Protein AF-A0A8C0I7I1-F1 (afdb_monomer)

Mean predicted aligned error: 10.31 Å

Secondary structure (DSSP, 8-state):
-EEEEEE--BHHHHHHHHHHHHH-SS-EEEEEE-SSSSSBGGGPEEEETTEEEEEEESS---EEE-HHHHHHTHHHHHHHHHTTS-EE--S--TT--PPTT-EEEE-TT-THHHHHHHHHHHTPPEESS-PPP---SS-----TT-SS--------HHHHHHHHHHHHHHH-TTPPP-

Radius of gyration: 18.43 Å; Cα contacts (8 Å, |Δi|>4): 264; chains: 1; bounding box: 47×34×51 Å

Nearest PDB structures (foldseek):
  3qj4-assembly1_A  TM=9.897E-01  e=4.518E-20  Homo sapiens
  3qj4-assembly2_B  TM=9.969E-01  e=9.504E-20  Homo sapiens
  7c3i-assembly1_B  TM=7.458E-01  e=4.201E-06  Trichoderma viride
  7d4d-assembly1_A-2  TM=7.436E-01  e=4.470E-06  Trichoderma viride
  7c3l-assembly1_B  TM=7.525E-01  e=3.082E-06  Trichoderma viride

Organism: Balaenoptera musculus (NCBI:txid9771)

InterPro domains:
  IPR036188 FAD/NAD(P)-binding domain superfamily [SSF51905] (2-145)
  IPR040174 Renalase [PTHR23357] (1-131)

Structure (mmCIF, N/CA/C/O backbone):
data_AF-A0A8C0I7I1-F1
#
_entry.id   AF-A0A8C0I7I1-F1
#
loop_
_atom_site.group_PDB
_atom_site.id
_atom_site.type_symbol
_atom_site.label_atom_id
_atom_site.label_alt_id
_atom_site.label_comp_id
_atom_site.label_asym_id
_atom_site.label_entity_id
_atom_site.label_seq_id
_atom_site.pdbx_PDB_ins_code
_atom_site.Cartn_x
_atom_site.Cartn_y
_atom_site.Cartn_z
_atom_site.occupancy
_atom_site.B_iso_or_equiv
_atom_site.auth_seq_id
_atom_site.auth_comp_id
_atom_site.auth_asym_id
_atom_site.auth_atom_id
_atom_site.pdbx_PDB_model_num
ATOM 1 N N . MET A 1 1 ? 5.901 -0.351 -28.990 1.00 74.56 1 MET A N 1
ATOM 2 C CA . MET A 1 1 ? 5.691 -0.748 -27.578 1.00 74.56 1 MET A CA 1
ATOM 3 C C . MET A 1 1 ? 5.790 0.504 -26.726 1.00 74.56 1 MET A C 1
ATOM 5 O O . MET A 1 1 ? 6.716 1.274 -26.957 1.00 74.56 1 MET A O 1
ATOM 9 N N . ALA A 1 2 ? 4.858 0.744 -25.803 1.00 85.38 2 ALA A N 1
ATOM 10 C CA . ALA A 1 2 ? 4.975 1.875 -24.878 1.00 85.38 2 ALA A CA 1
ATOM 11 C C . ALA A 1 2 ? 6.010 1.559 -23.785 1.00 85.38 2 ALA A C 1
ATOM 13 O O . ALA A 1 2 ? 6.189 0.393 -23.425 1.00 85.38 2 ALA A O 1
ATOM 14 N N . ARG A 1 3 ? 6.695 2.581 -23.260 1.00 88.88 3 ARG A N 1
ATOM 15 C CA . ARG A 1 3 ? 7.677 2.445 -22.175 1.00 88.88 3 ARG A CA 1
ATOM 16 C C . ARG A 1 3 ? 7.367 3.474 -21.092 1.00 88.88 3 ARG A C 1
ATOM 18 O O . ARG A 1 3 ? 7.337 4.661 -21.395 1.00 88.88 3 ARG A O 1
ATOM 25 N N . VAL A 1 4 ? 7.139 3.023 -19.861 1.00 89.88 4 VAL A N 1
ATOM 26 C CA . VAL A 1 4 ? 6.818 3.879 -18.707 1.00 89.88 4 VAL A CA 1
ATOM 27 C C . VAL A 1 4 ? 7.738 3.527 -17.545 1.00 89.88 4 VAL A C 1
ATOM 29 O O . VAL A 1 4 ? 7.946 2.351 -17.242 1.00 89.88 4 VAL A O 1
ATOM 32 N N . LEU A 1 5 ? 8.272 4.564 -16.902 1.00 93.12 5 LEU A N 1
ATOM 33 C CA . LEU A 1 5 ? 9.014 4.483 -15.651 1.00 93.12 5 LEU A CA 1
ATOM 34 C C . LEU A 1 5 ? 8.215 5.221 -14.574 1.00 93.12 5 LEU A C 1
ATOM 36 O O . LEU A 1 5 ? 7.939 6.409 -14.719 1.00 93.12 5 LEU A O 1
ATOM 40 N N . ILE A 1 6 ? 7.865 4.515 -13.505 1.00 93.94 6 ILE A N 1
ATOM 41 C CA . ILE A 1 6 ? 7.321 5.093 -12.274 1.00 93.94 6 ILE A CA 1
ATOM 42 C C . ILE A 1 6 ? 8.479 5.273 -11.292 1.00 93.94 6 ILE A C 1
ATOM 44 O O . ILE A 1 6 ? 9.361 4.418 -11.210 1.00 93.94 6 ILE A O 1
ATOM 48 N N . VAL A 1 7 ? 8.477 6.371 -10.538 1.00 94.81 7 VAL A N 1
ATOM 49 C CA . VAL A 1 7 ? 9.489 6.647 -9.511 1.00 94.81 7 VAL A CA 1
ATOM 50 C C . VAL A 1 7 ? 8.803 6.860 -8.166 1.00 94.81 7 VAL A C 1
ATOM 52 O O . VAL A 1 7 ? 7.870 7.654 -8.061 1.00 94.81 7 VAL A O 1
ATOM 55 N N . GLY A 1 8 ? 9.270 6.126 -7.157 1.00 94.56 8 GLY A N 1
ATOM 56 C CA . GLY A 1 8 ? 8.634 5.952 -5.857 1.00 94.56 8 GLY A CA 1
ATOM 57 C C . GLY A 1 8 ? 7.807 4.664 -5.805 1.00 94.56 8 GLY A C 1
ATOM 58 O O . GLY A 1 8 ? 6.667 4.631 -6.262 1.00 94.56 8 GLY A O 1
ATOM 59 N N . ALA A 1 9 ? 8.336 3.621 -5.169 1.00 96.62 9 ALA A N 1
ATOM 60 C CA . ALA A 1 9 ? 7.657 2.364 -4.853 1.00 96.62 9 ALA A CA 1
ATOM 61 C C . ALA A 1 9 ? 6.802 2.472 -3.571 1.00 96.62 9 ALA A C 1
ATOM 63 O O . ALA A 1 9 ? 6.728 1.541 -2.773 1.00 96.62 9 ALA A O 1
ATOM 64 N N . GLY A 1 10 ? 6.164 3.625 -3.351 1.00 96.75 10 GLY A N 1
ATOM 65 C CA . GLY A 1 10 ? 5.152 3.822 -2.307 1.00 96.75 10 GLY A CA 1
ATOM 66 C C . GLY A 1 10 ? 3.741 3.477 -2.795 1.00 96.75 10 GLY A C 1
ATOM 67 O O . GLY A 1 10 ? 3.555 3.017 -3.924 1.00 96.75 10 GLY A O 1
ATOM 68 N N . LEU A 1 11 ? 2.722 3.755 -1.972 1.00 97.19 11 LEU A N 1
ATOM 69 C CA . LEU A 1 11 ? 1.313 3.464 -2.291 1.00 97.19 11 LEU A CA 1
ATOM 70 C C . LEU A 1 11 ? 0.873 4.011 -3.658 1.00 97.19 11 LEU A C 1
ATOM 72 O O . LEU A 1 11 ? 0.320 3.271 -4.462 1.00 97.19 11 LEU A O 1
ATOM 76 N N . THR A 1 12 ? 1.157 5.281 -3.959 1.00 96.88 12 THR A N 1
ATOM 77 C CA . THR A 1 12 ? 0.745 5.893 -5.232 1.00 96.88 12 THR A CA 1
ATOM 78 C C . THR A 1 12 ? 1.428 5.238 -6.433 1.00 96.88 12 THR A C 1
ATOM 80 O O . THR A 1 12 ? 0.757 4.899 -7.399 1.00 96.88 12 THR A O 1
ATOM 83 N N . GLY A 1 13 ? 2.746 5.019 -6.384 1.00 96.50 13 GLY A N 1
ATOM 84 C CA . GLY A 1 13 ? 3.483 4.442 -7.512 1.00 96.50 13 GLY A CA 1
ATOM 85 C C . GLY A 1 13 ? 3.166 2.965 -7.747 1.00 96.50 13 GLY A C 1
ATOM 86 O O . GLY A 1 13 ? 3.010 2.551 -8.893 1.00 96.50 13 GLY A O 1
ATOM 87 N N . SER A 1 14 ? 2.995 2.185 -6.677 1.00 97.56 14 SER A N 1
ATOM 88 C CA . SER A 1 14 ? 2.564 0.783 -6.760 1.00 97.56 14 SER A CA 1
ATOM 89 C C . SER A 1 14 ? 1.140 0.645 -7.307 1.00 97.56 14 SER A C 1
ATOM 91 O O . SER A 1 14 ? 0.928 -0.125 -8.244 1.00 97.56 14 SER A O 1
ATOM 93 N N . LEU A 1 15 ? 0.186 1.446 -6.818 1.00 97.62 15 LEU A N 1
ATOM 94 C CA . LEU A 1 15 ? -1.179 1.480 -7.348 1.00 97.62 15 LEU A CA 1
ATOM 95 C C . LEU A 1 15 ? -1.205 1.924 -8.818 1.00 97.62 15 LEU A C 1
ATOM 97 O O . LEU A 1 15 ? -1.816 1.250 -9.644 1.00 97.62 15 LEU A O 1
ATOM 101 N N . CYS A 1 16 ? -0.484 2.991 -9.184 1.00 96.62 16 CYS A N 1
ATOM 102 C CA . CYS A 1 16 ? -0.340 3.399 -10.584 1.00 96.62 16 CYS A CA 1
ATOM 103 C C . CYS A 1 16 ? 0.263 2.285 -11.451 1.00 96.62 16 CYS A C 1
ATOM 105 O O . CYS A 1 16 ? -0.148 2.132 -12.598 1.00 96.62 16 CYS A O 1
ATOM 107 N N . ALA A 1 17 ? 1.197 1.485 -10.925 1.00 95.81 17 ALA A N 1
ATOM 108 C CA . ALA A 1 17 ? 1.775 0.362 -11.655 1.00 95.81 17 ALA A CA 1
ATOM 109 C C . ALA A 1 17 ? 0.738 -0.744 -11.930 1.00 95.81 17 ALA A C 1
ATOM 111 O O . ALA A 1 17 ? 0.650 -1.240 -13.055 1.00 95.81 17 ALA A O 1
ATOM 112 N N . ALA A 1 18 ? -0.072 -1.103 -10.929 1.00 96.06 18 ALA A N 1
ATOM 113 C CA . ALA A 1 18 ? -1.160 -2.071 -11.072 1.00 96.06 18 ALA A CA 1
ATOM 114 C C . ALA A 1 18 ? -2.250 -1.575 -12.038 1.00 96.06 18 ALA A C 1
ATOM 116 O O . ALA A 1 18 ? -2.650 -2.301 -12.949 1.00 96.06 18 ALA A O 1
ATOM 117 N N . LEU A 1 19 ? -2.682 -0.319 -11.899 1.00 95.69 19 LEU A N 1
ATOM 118 C CA . LEU A 1 19 ? -3.707 0.291 -12.750 1.00 95.69 19 LEU A CA 1
ATOM 119 C C . LEU A 1 19 ? -3.243 0.448 -14.205 1.00 95.69 19 LEU A C 1
ATOM 121 O O . LEU A 1 19 ? -3.970 0.061 -15.118 1.00 95.69 19 LEU A O 1
ATOM 125 N N . LEU A 1 20 ? -2.009 0.909 -14.443 1.00 93.50 20 LEU A N 1
ATOM 126 C CA . LEU A 1 20 ? -1.428 0.953 -15.791 1.00 93.50 20 LEU A CA 1
ATOM 127 C C . LEU A 1 20 ? -1.275 -0.442 -16.404 1.00 93.50 20 LEU A C 1
ATOM 129 O O . LEU A 1 20 ? -1.423 -0.581 -17.616 1.00 93.50 20 LEU A O 1
ATOM 133 N N . ARG A 1 21 ? -1.004 -1.483 -15.604 1.00 91.31 21 ARG A N 1
ATOM 134 C CA . ARG A 1 21 ? -0.998 -2.867 -16.098 1.00 91.31 21 ARG A CA 1
ATOM 135 C C . ARG A 1 21 ? -2.406 -3.336 -16.476 1.00 91.31 21 ARG A C 1
ATOM 137 O O . ARG A 1 21 ? -2.555 -3.894 -17.559 1.00 91.31 21 ARG A O 1
ATOM 144 N N . LYS A 1 22 ? -3.408 -3.086 -15.622 1.00 90.81 22 LYS A N 1
ATOM 145 C CA . LYS A 1 22 ? -4.826 -3.432 -15.840 1.00 90.81 22 LYS A CA 1
ATOM 146 C C . LYS A 1 22 ? -5.413 -2.727 -17.079 1.00 90.81 22 LYS A C 1
ATOM 148 O O . LYS A 1 22 ? -6.115 -3.364 -17.855 1.00 90.81 22 LYS A O 1
ATOM 153 N N . ALA A 1 23 ? -5.084 -1.453 -17.310 1.00 90.81 23 ALA A N 1
ATOM 154 C CA . ALA A 1 23 ? -5.636 -0.640 -18.403 1.00 90.81 23 ALA A CA 1
ATOM 155 C C . ALA A 1 23 ? -4.889 -0.744 -19.757 1.00 90.81 23 ALA A C 1
ATOM 157 O O . ALA A 1 23 ? -5.350 -0.204 -20.766 1.00 90.81 23 ALA A O 1
ATOM 158 N N . ALA A 1 24 ? -3.725 -1.401 -19.823 1.00 87.06 24 ALA A N 1
ATOM 159 C CA . ALA A 1 24 ? -2.878 -1.400 -21.021 1.00 87.06 24 ALA A CA 1
ATOM 160 C C . ALA A 1 24 ? -3.383 -2.327 -22.147 1.00 87.06 24 ALA A C 1
ATOM 162 O O . ALA A 1 24 ? -2.861 -3.421 -22.355 1.00 87.06 24 ALA A O 1
ATOM 163 N N . ALA A 1 25 ? -4.300 -1.828 -22.982 1.00 81.62 25 ALA A N 1
ATOM 164 C CA . ALA A 1 25 ? -4.789 -2.502 -24.198 1.00 81.62 25 ALA A CA 1
ATOM 165 C C . ALA A 1 25 ? -3.719 -2.757 -25.296 1.00 81.62 25 ALA A C 1
ATOM 167 O O . ALA A 1 25 ? -4.028 -3.277 -26.369 1.00 81.62 25 ALA A O 1
ATOM 168 N N . ARG A 1 26 ? -2.455 -2.364 -25.076 1.00 83.75 26 ARG A N 1
ATOM 169 C CA . ARG A 1 26 ? -1.310 -2.581 -25.980 1.00 83.75 26 ARG A CA 1
ATOM 170 C C . ARG A 1 26 ? -0.046 -2.903 -25.168 1.00 83.75 26 ARG A C 1
ATOM 172 O O . ARG A 1 26 ? 0.083 -2.400 -24.054 1.00 83.75 26 ARG A O 1
ATOM 179 N N . PRO A 1 27 ? 0.934 -3.649 -25.723 1.00 84.44 27 PRO A N 1
ATOM 180 C CA . PRO A 1 27 ? 2.169 -3.999 -25.019 1.00 84.44 27 PRO A CA 1
ATOM 181 C C . PRO A 1 27 ? 2.903 -2.797 -24.396 1.00 84.44 27 PRO A C 1
ATOM 183 O O . PRO A 1 27 ? 3.408 -1.907 -25.098 1.00 84.44 27 PRO A O 1
ATOM 186 N N . LEU A 1 28 ? 2.976 -2.820 -23.061 1.00 87.75 28 LEU A N 1
ATOM 187 C CA . LEU A 1 28 ? 3.553 -1.795 -22.194 1.00 87.75 28 LEU A CA 1
ATOM 188 C C . LEU A 1 28 ? 4.732 -2.369 -21.393 1.00 87.75 28 LEU A C 1
ATOM 190 O O . LEU A 1 28 ? 4.555 -3.229 -20.523 1.00 87.75 28 LEU A O 1
ATOM 194 N N . HIS A 1 29 ? 5.929 -1.842 -21.651 1.00 89.94 29 HIS A N 1
ATOM 195 C CA . HIS A 1 29 ? 7.101 -2.045 -20.806 1.00 89.94 29 HIS A CA 1
ATOM 196 C C . HIS A 1 29 ? 7.048 -1.051 -19.639 1.00 89.94 29 HIS A C 1
ATOM 198 O O . HIS A 1 29 ? 7.475 0.100 -19.757 1.00 89.94 29 HIS A O 1
ATOM 204 N N . LEU A 1 30 ? 6.537 -1.520 -18.509 1.00 91.50 30 LEU A N 1
ATOM 205 C CA . LEU A 1 30 ? 6.478 -0.793 -17.246 1.00 91.50 30 LEU A CA 1
ATOM 206 C C . LEU A 1 30 ? 7.679 -1.163 -16.362 1.00 91.50 30 LEU A C 1
ATOM 208 O O . LEU A 1 30 ? 8.082 -2.324 -16.361 1.00 91.50 30 LEU A O 1
ATOM 212 N N . ALA A 1 31 ? 8.216 -0.208 -15.605 1.00 93.69 31 ALA A N 1
ATOM 213 C CA . ALA A 1 31 ? 9.175 -0.436 -14.521 1.00 93.69 31 ALA A CA 1
ATOM 214 C C . ALA A 1 31 ? 8.927 0.556 -13.370 1.00 93.69 31 ALA A C 1
ATOM 216 O O . ALA A 1 31 ? 8.443 1.665 -13.614 1.00 93.69 31 ALA A O 1
ATOM 217 N N . VAL A 1 32 ? 9.286 0.175 -12.142 1.00 94.56 32 VAL A N 1
ATOM 218 C CA . VAL A 1 32 ? 9.239 1.039 -10.948 1.00 94.56 32 VAL A CA 1
ATOM 219 C C . VAL A 1 32 ? 10.649 1.179 -10.376 1.00 94.56 32 VAL A C 1
ATOM 221 O O . VAL A 1 32 ? 11.360 0.188 -10.222 1.00 94.56 32 VAL A O 1
ATOM 224 N N . TRP A 1 33 ? 11.060 2.402 -10.051 1.00 94.56 33 TRP A N 1
ATOM 225 C CA . TRP A 1 33 ? 12.314 2.708 -9.354 1.00 94.56 33 TRP A CA 1
ATOM 226 C C . TRP A 1 33 ? 12.033 3.329 -7.984 1.00 94.56 33 TRP A C 1
ATOM 228 O O . TRP A 1 33 ? 11.146 4.172 -7.871 1.00 94.56 33 TRP A O 1
ATOM 238 N N . ASP A 1 34 ? 12.824 2.990 -6.969 1.00 93.50 34 ASP A N 1
ATOM 239 C CA . ASP A 1 34 ? 12.898 3.755 -5.717 1.00 93.50 34 ASP A CA 1
ATOM 240 C C . ASP A 1 34 ? 14.357 4.043 -5.338 1.00 93.50 34 ASP A C 1
ATOM 242 O O . ASP A 1 34 ? 15.270 3.322 -5.734 1.00 93.50 34 ASP A O 1
ATOM 246 N N . LYS A 1 35 ? 14.568 5.108 -4.561 1.00 92.88 35 LYS A N 1
ATOM 247 C CA . LYS A 1 35 ? 15.839 5.452 -3.918 1.00 92.88 35 LYS A CA 1
ATOM 248 C C . LYS A 1 35 ? 16.107 4.561 -2.696 1.00 92.88 35 LYS A C 1
ATOM 250 O O . LYS A 1 35 ? 17.265 4.338 -2.361 1.00 92.88 35 LYS A O 1
ATOM 255 N N . ALA A 1 36 ? 15.064 4.115 -2.000 1.00 91.88 36 ALA A N 1
ATOM 256 C CA . ALA A 1 36 ? 15.184 3.232 -0.846 1.00 91.88 36 ALA A CA 1
ATOM 257 C C . ALA A 1 36 ? 15.644 1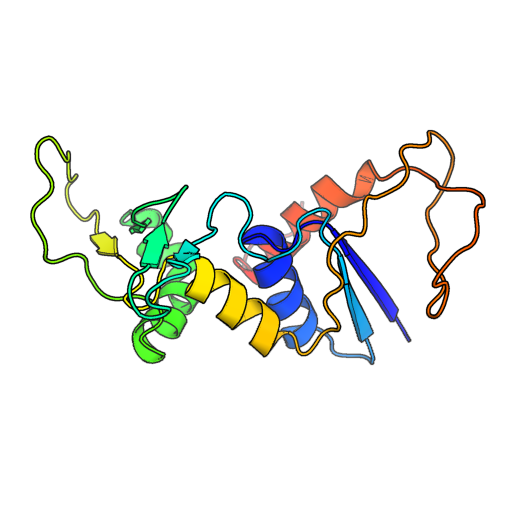.818 -1.250 1.00 91.88 36 ALA A C 1
ATOM 259 O O . ALA A 1 36 ? 15.539 1.431 -2.415 1.00 91.88 36 ALA A O 1
ATOM 260 N N . GLY A 1 37 ? 16.143 1.060 -0.267 1.00 92.00 37 GLY A N 1
ATOM 261 C CA . GLY A 1 37 ? 16.497 -0.360 -0.402 1.00 92.00 37 GLY A CA 1
ATOM 262 C C . GLY A 1 37 ? 15.301 -1.324 -0.324 1.00 92.00 37 GLY A C 1
ATOM 263 O O . GLY A 1 37 ? 15.472 -2.515 -0.556 1.00 92.00 37 GLY A O 1
ATOM 264 N N . ASP A 1 38 ? 14.108 -0.817 0.007 1.00 92.62 38 ASP A N 1
ATOM 265 C CA . ASP A 1 38 ? 12.838 -1.551 0.002 1.00 92.62 38 ASP A CA 1
ATOM 266 C C . ASP A 1 38 ? 11.659 -0.605 -0.329 1.00 92.62 38 ASP A C 1
ATOM 268 O O . ASP A 1 38 ? 11.822 0.616 -0.405 1.00 92.62 38 ASP A O 1
ATOM 272 N N . SER A 1 39 ? 10.472 -1.165 -0.558 1.00 94.25 39 SER A N 1
ATOM 273 C CA . SER A 1 39 ? 9.241 -0.464 -0.931 1.00 94.25 39 SER A CA 1
ATOM 274 C C . SER A 1 39 ? 8.450 0.102 0.267 1.00 94.25 39 SER A C 1
ATOM 276 O O . SER A 1 39 ? 8.837 0.006 1.432 1.00 94.25 39 SER A O 1
ATOM 278 N N . GLY A 1 40 ? 7.317 0.751 -0.023 1.00 94.19 40 GLY A N 1
ATOM 279 C CA . GLY A 1 40 ? 6.374 1.297 0.963 1.00 94.19 40 GLY A CA 1
ATOM 280 C C . GLY A 1 40 ? 6.567 2.791 1.239 1.00 94.19 40 GLY A C 1
ATOM 281 O O . GLY A 1 40 ? 5.593 3.552 1.270 1.00 94.19 40 GLY A O 1
ATOM 282 N N . GLY A 1 41 ? 7.810 3.251 1.385 1.00 94.94 41 GLY A N 1
ATOM 283 C CA . GLY A 1 41 ? 8.155 4.648 1.666 1.00 94.94 41 GLY A CA 1
ATOM 284 C C . GLY A 1 41 ? 7.595 5.132 3.010 1.00 94.94 41 GLY A C 1
ATOM 285 O O . GLY A 1 41 ? 8.093 4.781 4.071 1.00 94.94 41 GLY A O 1
ATOM 286 N N . ARG A 1 42 ? 6.519 5.935 2.988 1.00 95.88 42 ARG A N 1
ATOM 287 C CA . ARG A 1 42 ? 5.790 6.351 4.215 1.00 95.88 42 ARG A CA 1
ATOM 288 C C . ARG A 1 42 ? 4.850 5.265 4.769 1.00 95.88 42 ARG A C 1
ATOM 290 O O . ARG A 1 42 ? 4.118 5.502 5.726 1.00 95.88 42 ARG A O 1
ATOM 297 N N . MET A 1 43 ? 4.854 4.094 4.142 1.00 97.62 43 MET A N 1
ATOM 298 C CA . MET A 1 43 ? 4.096 2.897 4.503 1.00 97.62 43 MET A CA 1
ATOM 299 C C . MET A 1 43 ? 5.033 1.676 4.487 1.00 97.62 43 MET A C 1
ATOM 301 O O . MET A 1 43 ? 4.688 0.621 3.963 1.00 97.62 43 MET A O 1
ATOM 305 N N . THR A 1 44 ? 6.259 1.843 4.991 1.00 96.81 44 THR A N 1
ATOM 306 C CA . THR A 1 44 ? 7.227 0.751 5.163 1.00 96.81 44 THR A CA 1
ATOM 307 C C . THR A 1 44 ? 7.044 0.083 6.525 1.00 96.81 44 THR A C 1
ATOM 309 O O . THR A 1 44 ? 6.937 0.747 7.560 1.00 96.81 44 THR A O 1
ATOM 312 N N . THR A 1 45 ? 7.061 -1.246 6.501 1.00 97.69 45 THR A N 1
ATOM 313 C CA . THR A 1 45 ? 7.076 -2.129 7.668 1.00 97.69 45 THR A CA 1
ATOM 314 C C . THR A 1 45 ? 8.509 -2.607 7.878 1.00 97.69 45 THR A C 1
ATOM 316 O O . THR A 1 45 ? 9.072 -3.248 6.994 1.00 97.69 45 THR A O 1
ATOM 319 N N . ALA A 1 46 ? 9.110 -2.316 9.028 1.00 96.12 46 ALA A N 1
ATOM 320 C CA . ALA A 1 46 ? 10.407 -2.873 9.399 1.00 96.12 46 ALA A CA 1
ATOM 321 C C . ALA A 1 46 ? 10.241 -4.254 10.051 1.00 96.12 46 ALA A C 1
ATOM 323 O O . ALA A 1 46 ? 9.240 -4.520 10.714 1.00 96.12 46 ALA A O 1
ATOM 324 N N . SER A 1 47 ? 11.242 -5.123 9.892 1.00 96.00 47 SER A N 1
ATOM 325 C CA . SER A 1 47 ? 11.309 -6.448 10.528 1.00 96.00 47 SER A CA 1
ATOM 326 C C . SER A 1 47 ? 12.500 -6.520 11.483 1.00 96.00 47 SER A C 1
ATOM 328 O O . SER A 1 47 ? 13.554 -5.952 11.196 1.00 96.00 47 SER A O 1
ATOM 330 N N . SER A 1 48 ? 12.361 -7.227 12.604 1.00 95.81 48 SER A N 1
ATOM 331 C CA . SER A 1 48 ? 13.462 -7.427 13.550 1.00 95.81 48 SER A CA 1
ATOM 332 C C . SER A 1 48 ? 14.552 -8.334 12.958 1.00 95.81 48 SER A C 1
ATOM 334 O O . SER A 1 48 ? 14.227 -9.417 12.460 1.00 95.81 48 SER A O 1
ATOM 336 N N . PRO A 1 49 ? 15.850 -7.985 13.081 1.00 94.75 49 PRO A N 1
ATOM 337 C CA . PRO A 1 49 ? 16.949 -8.844 12.626 1.00 94.75 49 PRO A CA 1
ATOM 338 C C . PRO A 1 49 ? 17.051 -10.160 13.416 1.00 94.75 49 PRO A C 1
ATOM 340 O O . PRO A 1 49 ? 17.721 -11.088 12.974 1.00 94.75 49 PRO A O 1
ATOM 343 N N . HIS A 1 50 ? 16.383 -10.259 14.572 1.00 95.75 50 HIS A N 1
ATOM 344 C CA . HIS A 1 50 ? 16.347 -11.468 15.401 1.00 95.75 50 HIS A CA 1
ATOM 345 C C . HIS A 1 50 ? 15.106 -12.341 15.156 1.00 95.75 50 HIS A C 1
ATOM 347 O O . HIS A 1 50 ? 15.099 -13.506 15.544 1.00 95.75 50 HIS A O 1
ATOM 353 N N . ASN A 1 51 ? 14.051 -11.800 14.535 1.00 94.38 51 ASN A N 1
ATOM 354 C CA . ASN A 1 51 ? 12.837 -12.542 14.195 1.00 94.38 51 ASN A CA 1
ATOM 355 C C . ASN A 1 51 ? 12.058 -11.820 13.084 1.00 94.38 51 ASN A C 1
ATOM 357 O O . ASN A 1 51 ? 11.415 -10.804 13.338 1.00 94.38 51 ASN A O 1
ATOM 361 N N . LEU A 1 52 ? 12.032 -12.396 11.879 1.00 90.94 52 LEU A N 1
ATOM 362 C CA . LEU A 1 52 ? 11.320 -11.830 10.724 1.00 90.94 52 LEU A CA 1
ATOM 363 C C . LEU A 1 52 ? 9.785 -11.818 10.872 1.00 90.94 52 LEU A C 1
ATOM 365 O O . LEU A 1 52 ? 9.115 -11.133 10.111 1.00 90.94 52 LEU A O 1
ATOM 369 N N . GLN A 1 53 ? 9.219 -12.543 11.846 1.00 93.56 53 GLN A N 1
ATOM 370 C CA . GLN A 1 53 ? 7.793 -12.454 12.206 1.00 93.56 53 GLN A CA 1
ATOM 371 C C . GLN A 1 53 ? 7.501 -11.309 13.195 1.00 93.56 53 GLN A C 1
ATOM 373 O O . GLN A 1 53 ? 6.344 -11.040 13.505 1.00 93.56 53 GLN A O 1
ATOM 378 N N . SER A 1 54 ? 8.533 -10.645 13.727 1.00 96.62 54 SER A N 1
ATOM 379 C CA . SER A 1 54 ? 8.397 -9.481 14.603 1.00 96.62 54 SER A CA 1
ATOM 380 C C . SER A 1 54 ? 8.565 -8.213 13.767 1.00 96.62 54 SER A C 1
ATOM 382 O O . SER A 1 54 ? 9.681 -7.796 13.452 1.00 96.62 54 SER A O 1
ATOM 384 N N . THR A 1 55 ? 7.432 -7.639 13.368 1.00 97.44 55 THR A N 1
ATOM 385 C CA . THR A 1 55 ? 7.337 -6.511 12.434 1.00 97.44 55 THR A CA 1
ATOM 386 C C . THR A 1 55 ? 6.749 -5.266 13.091 1.00 97.44 55 THR A C 1
ATOM 388 O O . THR A 1 55 ? 5.888 -5.380 13.963 1.00 97.44 55 THR A O 1
ATOM 391 N N . VAL A 1 56 ? 7.148 -4.079 12.632 1.00 97.62 56 VAL A N 1
ATOM 392 C CA . VAL A 1 56 ? 6.604 -2.788 13.081 1.00 97.62 56 VAL A CA 1
ATOM 393 C C . VAL A 1 56 ? 6.397 -1.839 11.902 1.00 97.62 56 VAL A C 1
ATOM 395 O O . VAL A 1 56 ? 7.284 -1.659 11.068 1.00 97.62 56 VAL A O 1
ATOM 398 N N . ASP A 1 57 ? 5.229 -1.206 11.836 1.00 97.75 57 ASP A N 1
ATOM 399 C CA . ASP A 1 57 ? 4.940 -0.170 10.846 1.00 97.75 57 ASP A CA 1
ATOM 400 C C . ASP A 1 57 ? 5.536 1.164 11.308 1.00 97.75 57 ASP A C 1
ATOM 402 O O . ASP A 1 57 ? 5.170 1.693 12.354 1.00 97.75 57 ASP A O 1
ATOM 406 N N . LEU A 1 58 ? 6.476 1.721 10.536 1.00 95.94 58 LEU A N 1
ATOM 407 C CA . LEU A 1 58 ? 7.214 2.939 10.916 1.00 95.94 58 LEU A CA 1
ATOM 408 C C . LEU A 1 58 ? 6.567 4.240 10.406 1.00 95.94 58 LEU A C 1
ATOM 410 O O . LEU A 1 58 ? 7.118 5.325 10.585 1.00 95.94 58 LEU A O 1
ATOM 414 N N . GLY A 1 59 ? 5.419 4.136 9.734 1.00 96.00 59 GLY A N 1
ATOM 415 C CA . GLY A 1 59 ? 4.721 5.249 9.092 1.00 96.00 59 GLY A CA 1
ATOM 416 C C . GLY A 1 59 ? 3.224 5.226 9.385 1.00 96.00 59 GLY A C 1
ATOM 417 O O . GLY A 1 59 ? 2.815 5.370 10.536 1.00 96.00 59 GLY A O 1
ATOM 418 N N . ALA A 1 60 ? 2.393 5.056 8.354 1.00 95.94 60 ALA A N 1
ATOM 419 C CA . ALA A 1 60 ? 0.951 4.885 8.543 1.00 95.94 60 ALA A CA 1
ATOM 420 C C . ALA A 1 60 ? 0.640 3.635 9.394 1.00 95.94 60 ALA A C 1
ATOM 422 O O . ALA A 1 60 ? 1.095 2.546 9.063 1.00 95.94 60 ALA A O 1
ATOM 423 N N . GLN A 1 61 ? -0.140 3.802 10.466 1.00 96.31 61 GLN A N 1
ATOM 424 C CA . GLN A 1 61 ? -0.463 2.735 11.431 1.00 96.31 61 GLN A CA 1
ATOM 425 C C . GLN A 1 61 ? -1.780 2.006 11.106 1.00 96.31 61 GLN A C 1
ATOM 427 O O . GLN A 1 61 ? -1.938 0.820 11.377 1.00 96.31 61 GLN A O 1
ATOM 432 N N . TYR A 1 62 ? -2.746 2.729 10.538 1.00 96.81 62 TYR A N 1
ATOM 433 C CA . TYR A 1 62 ? -4.060 2.229 10.133 1.00 96.81 62 TYR A CA 1
ATOM 434 C C . TYR A 1 62 ? -4.624 3.106 9.005 1.00 96.81 62 TYR A C 1
ATOM 436 O O . TYR A 1 62 ? -4.088 4.174 8.700 1.00 96.81 62 TYR A O 1
ATOM 444 N N . ILE A 1 63 ? -5.700 2.644 8.368 1.00 96.88 63 ILE A N 1
ATOM 445 C CA . ILE A 1 63 ? -6.400 3.334 7.285 1.00 96.88 63 ILE A CA 1
ATOM 446 C C . ILE A 1 63 ? -7.819 3.649 7.757 1.00 96.88 63 ILE A C 1
ATOM 448 O O . ILE A 1 63 ? -8.624 2.737 7.936 1.00 96.88 63 ILE A O 1
ATOM 452 N N . THR A 1 64 ? -8.148 4.931 7.908 1.00 96.50 64 THR A N 1
ATOM 453 C CA . THR A 1 64 ? -9.536 5.384 8.080 1.00 96.50 64 THR A CA 1
ATOM 454 C C . THR A 1 64 ? -10.201 5.540 6.718 1.00 96.50 64 THR A C 1
ATOM 456 O O . THR A 1 64 ? -9.701 6.251 5.846 1.00 96.50 64 THR A O 1
ATOM 459 N N . CYS A 1 65 ? -11.345 4.892 6.536 1.00 95.25 65 CYS A N 1
ATOM 460 C CA . CYS A 1 65 ? -12.227 5.063 5.394 1.00 95.25 65 CYS A CA 1
ATOM 461 C C . CYS A 1 65 ? -13.465 5.851 5.833 1.00 95.25 65 CYS A C 1
ATOM 463 O O . CYS A 1 65 ? -14.190 5.407 6.721 1.00 95.25 65 CYS A O 1
ATOM 465 N N . THR A 1 66 ? -13.711 7.007 5.217 1.00 94.12 66 THR A N 1
ATOM 466 C CA . THR A 1 66 ? -14.917 7.804 5.489 1.00 94.12 66 THR A CA 1
ATOM 467 C C . THR A 1 66 ? -16.088 7.337 4.615 1.00 94.12 66 THR A C 1
ATOM 469 O O . THR A 1 66 ? -15.844 6.819 3.519 1.00 94.12 66 THR A O 1
ATOM 472 N N . PRO A 1 67 ? -17.359 7.592 4.988 1.00 94.75 67 PRO A N 1
ATOM 473 C CA . PRO A 1 67 ? -18.532 7.215 4.184 1.00 94.75 67 PRO A CA 1
ATOM 474 C C . PRO A 1 67 ? -18.518 7.692 2.721 1.00 94.75 67 PRO A C 1
ATOM 476 O O . PRO A 1 67 ? -19.175 7.097 1.866 1.00 94.75 67 PRO A O 1
ATOM 479 N N . HIS A 1 68 ? -17.774 8.761 2.414 1.00 93.56 68 HIS A N 1
ATOM 480 C CA . HIS A 1 68 ? -17.566 9.240 1.046 1.00 93.56 68 HIS A CA 1
ATOM 481 C C . HIS A 1 68 ? -16.619 8.322 0.257 1.00 93.56 68 HIS A C 1
ATOM 483 O O . HIS A 1 68 ? -16.964 7.857 -0.831 1.00 93.56 68 HIS A O 1
ATOM 489 N N . TYR A 1 69 ? -15.441 8.021 0.812 1.00 91.56 69 TYR A N 1
ATOM 490 C CA . TYR A 1 69 ? -14.446 7.180 0.142 1.00 91.56 69 TYR A CA 1
ATOM 491 C C . TYR A 1 69 ? -14.792 5.689 0.173 1.00 91.56 69 TYR A C 1
ATOM 493 O O . TYR A 1 69 ? -14.405 4.982 -0.753 1.00 91.56 69 TYR A O 1
ATOM 501 N N . ALA A 1 70 ? -15.587 5.233 1.145 1.00 90.62 70 ALA A N 1
ATOM 502 C CA . ALA A 1 70 ? -16.146 3.880 1.169 1.00 90.62 70 ALA A CA 1
ATOM 503 C C . ALA A 1 70 ? -16.976 3.588 -0.090 1.00 90.62 70 ALA A C 1
ATOM 505 O O . ALA A 1 70 ? -16.896 2.496 -0.640 1.00 90.62 70 ALA A O 1
ATOM 506 N N . LYS A 1 71 ? -17.719 4.589 -0.585 1.00 93.31 71 LYS A N 1
ATOM 507 C CA . LYS A 1 71 ? -18.461 4.509 -1.851 1.00 93.31 71 LYS A CA 1
ATOM 508 C C . LYS A 1 71 ? -17.545 4.724 -3.055 1.00 93.31 71 LYS A C 1
ATOM 510 O O . LYS A 1 71 ? -17.529 3.899 -3.960 1.00 93.31 71 LYS A O 1
ATOM 515 N N . LYS A 1 72 ? -16.762 5.812 -3.071 1.00 94.50 72 LYS A N 1
ATOM 516 C CA . LYS A 1 72 ? -15.954 6.187 -4.249 1.00 94.50 72 LYS A CA 1
ATOM 517 C C . LYS A 1 72 ? -14.866 5.162 -4.591 1.00 94.50 72 LYS A C 1
ATOM 519 O O . LYS A 1 72 ? -14.582 4.942 -5.759 1.00 94.50 72 LYS A O 1
ATOM 524 N N . HIS A 1 73 ? -14.240 4.553 -3.587 1.00 94.69 73 HIS A N 1
ATOM 525 C CA . HIS A 1 73 ? -13.112 3.632 -3.760 1.00 94.69 73 HIS A CA 1
ATOM 526 C C . HIS A 1 73 ? -13.474 2.189 -3.371 1.00 94.69 73 HIS A C 1
ATOM 528 O O . HIS A 1 73 ? -12.579 1.413 -3.032 1.00 94.69 73 HIS A O 1
ATOM 534 N N . GLN A 1 74 ? -14.766 1.832 -3.400 1.00 94.31 74 GLN A N 1
ATOM 535 C CA . GLN A 1 74 ? -15.279 0.559 -2.883 1.00 94.31 74 GLN A CA 1
ATOM 536 C C . GLN A 1 74 ? -14.486 -0.653 -3.397 1.00 94.31 74 GLN A C 1
ATOM 538 O O . GLN A 1 74 ? -14.009 -1.456 -2.601 1.00 94.31 74 GLN A O 1
ATOM 543 N N . SER A 1 75 ? -14.266 -0.742 -4.711 1.00 96.00 75 SER A N 1
ATOM 544 C CA . SER A 1 75 ? -13.558 -1.855 -5.359 1.00 96.00 75 SER A CA 1
ATOM 545 C C . SER A 1 75 ? -12.143 -2.097 -4.817 1.00 96.00 75 SER A C 1
ATOM 547 O O . SER A 1 75 ? -11.712 -3.246 -4.741 1.00 96.00 75 SER A O 1
ATOM 549 N N . PHE A 1 76 ? -11.430 -1.049 -4.394 1.00 96.38 76 PHE A N 1
ATOM 550 C CA . PHE A 1 76 ? -10.098 -1.172 -3.796 1.00 96.38 76 PHE A CA 1
ATOM 551 C C . PHE A 1 76 ? -10.154 -1.713 -2.364 1.00 96.38 76 PHE A C 1
ATOM 553 O O . PHE A 1 76 ? -9.301 -2.512 -1.979 1.00 96.38 76 PHE A O 1
ATOM 560 N N . TYR A 1 77 ? -11.153 -1.305 -1.574 1.00 96.50 77 TYR A N 1
ATOM 561 C CA . TYR A 1 77 ? -11.365 -1.863 -0.237 1.00 96.50 77 TYR A CA 1
ATOM 562 C C . TYR A 1 77 ? -11.831 -3.318 -0.321 1.00 96.50 77 TYR A C 1
ATOM 564 O O . TYR A 1 77 ? -11.239 -4.169 0.339 1.00 96.50 77 TYR A O 1
ATOM 572 N N . ASP A 1 78 ? -12.804 -3.617 -1.183 1.00 97.31 78 ASP A N 1
ATOM 573 C CA . ASP A 1 78 ? -13.319 -4.971 -1.402 1.00 97.31 78 ASP A CA 1
ATOM 574 C C . ASP A 1 78 ? -12.206 -5.920 -1.892 1.00 97.31 78 ASP A C 1
ATOM 576 O O . ASP A 1 78 ? -12.076 -7.025 -1.366 1.00 97.31 78 ASP A O 1
ATOM 580 N N . GLU A 1 79 ? -11.333 -5.488 -2.817 1.00 97.12 79 GLU A N 1
ATOM 581 C CA . GLU A 1 79 ? -10.178 -6.288 -3.257 1.00 97.12 79 GLU A CA 1
ATOM 582 C C . GLU A 1 79 ? -9.192 -6.559 -2.101 1.00 97.12 79 GLU A C 1
ATOM 584 O O . GLU A 1 79 ? -8.798 -7.706 -1.871 1.00 97.12 79 GLU A O 1
ATOM 589 N N . LEU A 1 80 ? -8.792 -5.524 -1.353 1.00 98.00 80 LEU A N 1
ATOM 590 C CA . LEU A 1 80 ? -7.815 -5.663 -0.266 1.00 98.00 80 LEU A CA 1
ATOM 591 C C . LEU A 1 80 ? -8.360 -6.479 0.920 1.00 98.00 80 LEU A C 1
ATOM 593 O O . LEU A 1 80 ? -7.594 -7.216 1.547 1.00 98.00 80 LEU A O 1
ATOM 597 N N . LEU A 1 81 ? -9.662 -6.389 1.206 1.00 98.06 81 LEU A N 1
ATOM 598 C CA . LEU A 1 81 ? -10.352 -7.195 2.217 1.00 98.06 81 LEU A CA 1
ATOM 599 C C . LEU A 1 81 ? -10.488 -8.657 1.771 1.00 98.06 81 LEU A C 1
ATOM 601 O O . LEU A 1 81 ? -10.118 -9.558 2.523 1.00 98.06 81 LEU A O 1
ATOM 605 N N . ALA A 1 82 ? -10.940 -8.912 0.537 1.00 98.12 82 ALA A N 1
ATOM 606 C CA . ALA A 1 82 ? -11.102 -10.267 0.004 1.00 98.12 82 ALA A CA 1
ATOM 607 C C . ALA A 1 82 ? -9.768 -11.029 -0.106 1.00 98.12 82 ALA A C 1
ATOM 609 O O . ALA A 1 82 ? -9.728 -12.246 0.070 1.00 98.12 82 ALA A O 1
ATOM 610 N N . ARG A 1 83 ? -8.658 -10.318 -0.350 1.00 97.50 83 ARG A N 1
ATOM 611 C CA . ARG A 1 83 ? -7.297 -10.883 -0.325 1.00 97.50 83 ARG A CA 1
ATOM 612 C C . ARG A 1 83 ? -6.679 -10.963 1.081 1.00 97.50 83 ARG A C 1
ATOM 614 O O . ARG A 1 83 ? -5.567 -11.468 1.212 1.00 97.50 83 ARG A O 1
ATOM 621 N N . GLY A 1 84 ? -7.350 -10.454 2.118 1.00 98.00 84 GLY A N 1
ATOM 622 C CA . GLY A 1 84 ? -6.848 -10.415 3.498 1.00 98.00 84 GLY A CA 1
ATOM 623 C C . GLY A 1 84 ? -5.670 -9.461 3.740 1.00 98.00 84 GLY A C 1
ATOM 624 O O . GLY A 1 84 ? -5.047 -9.531 4.800 1.00 98.00 84 GLY A O 1
ATOM 625 N N . VAL A 1 85 ? -5.366 -8.580 2.779 1.00 98.38 85 VAL A N 1
ATOM 626 C CA . VAL A 1 85 ? -4.315 -7.547 2.862 1.00 98.38 85 VAL A CA 1
ATOM 627 C C . VAL A 1 85 ? -4.736 -6.427 3.819 1.00 98.38 85 VAL A C 1
ATOM 629 O O . VAL A 1 85 ? -3.899 -5.854 4.510 1.00 98.38 85 VAL A O 1
ATOM 632 N N . LEU A 1 86 ? -6.042 -6.163 3.910 1.00 98.31 86 LEU A N 1
ATOM 633 C CA . LEU A 1 86 ? -6.657 -5.380 4.977 1.00 98.31 86 LEU A CA 1
ATOM 634 C C . LEU A 1 86 ? -7.606 -6.245 5.810 1.00 98.31 86 LEU A C 1
ATOM 636 O O . LEU A 1 86 ? -8.187 -7.214 5.322 1.00 98.31 86 LEU A O 1
ATOM 640 N N . LYS A 1 87 ? -7.793 -5.851 7.071 1.00 98.31 87 LYS A N 1
ATOM 641 C CA . LYS A 1 87 ? -8.844 -6.328 7.979 1.00 98.31 87 LYS A CA 1
ATOM 642 C C . LYS A 1 87 ? -9.401 -5.145 8.784 1.00 98.31 87 LYS A C 1
ATOM 644 O O . LYS A 1 87 ? -8.664 -4.179 8.995 1.00 98.31 87 LYS A O 1
ATOM 649 N N . PRO A 1 88 ? -10.664 -5.186 9.246 1.00 97.75 88 PRO A N 1
ATOM 650 C CA . PRO A 1 88 ? -11.186 -4.192 10.184 1.00 97.75 88 PRO A CA 1
ATOM 651 C C . PRO A 1 88 ? -10.309 -4.092 11.439 1.00 97.75 88 PRO A C 1
ATOM 653 O O . PRO A 1 88 ? -9.849 -5.108 11.961 1.00 97.75 88 PRO A O 1
ATOM 656 N N . LEU A 1 89 ? -10.079 -2.874 11.927 1.00 96.31 89 LEU A N 1
ATOM 657 C CA . LEU A 1 89 ? -9.352 -2.630 13.169 1.00 96.31 89 LEU A CA 1
ATOM 658 C C . LEU A 1 89 ? -10.271 -2.920 14.364 1.00 96.31 89 LEU A C 1
ATOM 660 O O . LEU A 1 89 ? -11.181 -2.148 14.653 1.00 96.31 89 LEU A O 1
ATOM 664 N N . THR A 1 90 ? -10.023 -4.028 15.063 1.00 94.00 90 THR A N 1
ATOM 665 C CA . THR A 1 90 ? -10.791 -4.441 16.255 1.00 94.00 90 THR A CA 1
ATOM 666 C C . THR A 1 90 ? -10.132 -4.055 17.580 1.00 94.00 90 THR A C 1
ATOM 668 O O . THR A 1 90 ? -10.770 -4.141 18.625 1.00 94.00 90 THR A O 1
ATOM 671 N N . SER A 1 91 ? -8.854 -3.669 17.562 1.00 93.75 91 SER A N 1
ATOM 672 C CA . SER A 1 91 ? -8.109 -3.280 18.764 1.00 93.75 91 SER A CA 1
ATOM 673 C C . SER A 1 91 ? -8.459 -1.848 19.190 1.00 93.75 91 SER A C 1
ATOM 675 O O . SER A 1 91 ? -8.509 -0.967 18.328 1.00 93.75 91 SER A O 1
ATOM 677 N N . PRO A 1 92 ? -8.659 -1.574 20.493 1.00 94.19 92 PRO A N 1
ATOM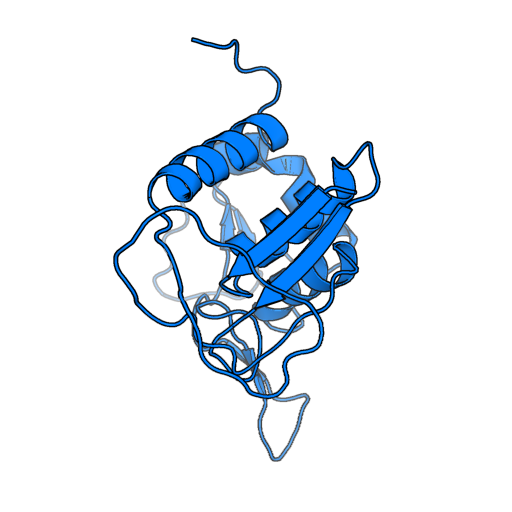 678 C CA . PRO A 1 92 ? -8.873 -0.213 20.972 1.00 94.19 92 PRO A CA 1
ATOM 679 C C . PRO A 1 92 ? -7.605 0.633 20.796 1.00 94.19 92 PRO A C 1
ATOM 681 O O . PRO A 1 92 ? -6.496 0.166 21.053 1.00 94.19 92 PRO A O 1
ATOM 684 N N . ILE A 1 93 ? -7.781 1.895 20.401 1.00 95.81 93 ILE A N 1
ATOM 685 C CA . ILE A 1 93 ? -6.730 2.919 20.402 1.00 95.81 93 ILE A CA 1
ATOM 686 C C . ILE A 1 93 ? -7.223 4.069 21.280 1.00 95.81 93 ILE A C 1
ATOM 688 O O . ILE A 1 93 ? -8.269 4.661 21.009 1.00 95.81 93 ILE A O 1
ATOM 692 N N . GLU A 1 94 ? -6.484 4.371 22.346 1.00 96.38 94 GLU A N 1
ATOM 693 C CA . GLU A 1 94 ? -6.813 5.465 23.260 1.00 96.38 94 GLU A CA 1
ATOM 694 C C . GLU A 1 94 ? -6.746 6.823 22.538 1.00 96.38 94 GLU A C 1
ATOM 696 O O . GLU A 1 94 ? -5.876 7.058 21.699 1.00 96.38 94 GLU A O 1
ATOM 701 N N . GLY A 1 95 ? -7.704 7.711 22.817 1.00 95.44 95 GLY A N 1
ATOM 702 C CA . GLY A 1 95 ? -7.803 9.026 22.170 1.00 95.44 95 GLY A CA 1
ATOM 703 C C . GLY A 1 95 ? -8.238 9.018 20.694 1.00 95.44 95 GLY A C 1
ATOM 704 O O . GLY A 1 95 ? -8.333 10.087 20.092 1.00 95.44 95 GLY A O 1
ATOM 705 N N . MET A 1 96 ? -8.531 7.858 20.091 1.00 94.06 96 MET A N 1
ATOM 706 C CA . MET A 1 96 ? -8.982 7.780 18.697 1.00 94.06 96 MET A CA 1
ATOM 707 C C . MET A 1 96 ? -10.411 8.323 18.527 1.00 94.06 96 MET A C 1
ATOM 709 O O . MET A 1 96 ? -11.383 7.718 18.976 1.00 94.06 96 MET A O 1
ATOM 713 N N . VAL A 1 97 ? -10.545 9.442 17.813 1.00 91.25 97 VAL A N 1
ATOM 714 C CA . VAL A 1 97 ? -11.842 10.039 17.462 1.00 91.25 97 VAL A CA 1
ATOM 715 C C . VAL A 1 97 ? -12.404 9.369 16.205 1.00 91.25 97 VAL A C 1
ATOM 717 O O . VAL A 1 97 ? -11.985 9.678 15.091 1.00 91.25 97 VAL A O 1
ATOM 720 N N . ILE A 1 98 ? -13.372 8.469 16.384 1.00 88.81 98 ILE A N 1
ATOM 721 C CA . ILE A 1 98 ? -14.182 7.896 15.296 1.00 88.81 98 ILE A CA 1
ATOM 722 C C . ILE A 1 98 ? -15.379 8.823 15.034 1.00 88.81 98 ILE A C 1
ATOM 724 O O . ILE A 1 98 ? -16.061 9.222 15.979 1.00 88.81 98 ILE A O 1
ATOM 728 N N . LYS A 1 99 ? -15.657 9.160 13.768 1.00 91.38 99 LYS A N 1
ATOM 729 C CA . LYS A 1 99 ? -16.890 9.865 13.370 1.00 91.38 99 LYS A CA 1
ATOM 730 C C . LYS A 1 99 ? -17.957 8.869 12.925 1.00 91.38 99 LYS A C 1
ATOM 732 O O . LYS A 1 99 ? -17.652 7.732 12.575 1.00 91.38 99 LYS A O 1
ATOM 737 N N . GLU A 1 100 ? -19.212 9.303 12.904 1.00 91.25 100 GLU A N 1
ATOM 738 C CA . GLU A 1 100 ? -20.323 8.461 12.461 1.00 91.25 100 GLU A CA 1
ATOM 739 C C . GLU A 1 100 ? -20.095 7.930 11.032 1.00 91.25 100 GLU A C 1
ATOM 741 O O . GLU A 1 100 ? -19.934 8.692 10.078 1.00 91.25 100 GLU A O 1
ATOM 746 N N . GLY A 1 101 ? -20.048 6.601 10.903 1.00 90.50 101 GLY A N 1
ATOM 747 C CA . GLY A 1 101 ? -19.800 5.899 9.642 1.00 90.50 101 GLY A CA 1
ATOM 748 C C . GLY A 1 101 ? -18.330 5.785 9.205 1.00 90.50 101 GLY A C 1
ATOM 749 O O . GLY A 1 101 ? -18.078 5.125 8.197 1.00 90.50 101 GLY A O 1
ATOM 750 N N . ASP A 1 102 ? -17.360 6.361 9.924 1.00 92.88 102 ASP A N 1
ATOM 751 C CA . ASP A 1 102 ? -15.938 6.111 9.645 1.00 92.88 102 ASP A CA 1
ATOM 752 C C . ASP A 1 102 ? -15.574 4.658 10.015 1.00 92.88 102 ASP A C 1
ATOM 754 O O . ASP A 1 102 ? -15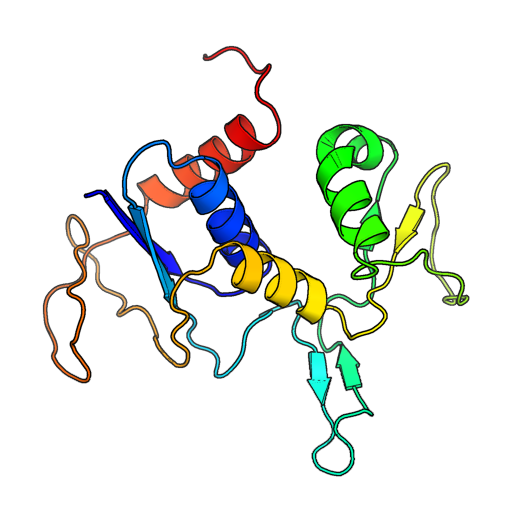.882 4.174 11.105 1.00 92.88 102 ASP A O 1
ATOM 758 N N . CYS A 1 103 ? -14.887 3.954 9.114 1.00 94.06 103 CYS A N 1
ATOM 759 C CA . CYS A 1 103 ? -14.419 2.580 9.313 1.00 94.06 103 CYS A CA 1
ATOM 760 C C . CYS A 1 103 ? -12.889 2.527 9.302 1.00 94.06 103 CYS A C 1
ATOM 762 O O . CYS A 1 103 ? -12.257 2.962 8.340 1.00 94.06 103 CYS A O 1
ATOM 764 N N . ASN A 1 104 ? -12.286 1.970 10.353 1.00 97.00 104 ASN A N 1
ATOM 765 C CA . ASN A 1 104 ? -10.833 1.833 10.466 1.00 97.00 104 ASN A CA 1
ATOM 766 C C . ASN A 1 104 ? -10.372 0.421 10.083 1.00 97.00 104 ASN A C 1
ATOM 768 O O . ASN A 1 104 ? -10.976 -0.574 10.483 1.00 97.00 104 ASN A O 1
ATOM 772 N N . PHE A 1 105 ? -9.267 0.341 9.345 1.00 97.75 105 PHE A N 1
ATOM 773 C CA . PHE A 1 105 ? -8.666 -0.900 8.858 1.00 97.75 105 PHE A CA 1
ATOM 774 C C . PHE A 1 105 ? -7.174 -0.961 9.184 1.00 97.75 105 PHE A C 1
ATOM 776 O O . PHE A 1 105 ? -6.489 0.060 9.194 1.00 97.75 105 PHE A O 1
ATOM 783 N N . MET A 1 106 ? -6.655 -2.168 9.383 1.00 97.56 106 MET A N 1
ATOM 784 C CA . MET A 1 106 ? -5.228 -2.447 9.553 1.00 97.56 106 MET A CA 1
ATOM 785 C C . MET A 1 106 ? -4.767 -3.544 8.587 1.00 97.56 106 MET A C 1
ATOM 787 O O . MET A 1 106 ? -5.582 -4.318 8.079 1.00 97.56 106 MET A O 1
ATOM 791 N N . ALA A 1 107 ? -3.459 -3.640 8.355 1.00 98.00 107 ALA A N 1
ATOM 792 C CA . ALA A 1 107 ? -2.865 -4.682 7.526 1.00 98.00 107 ALA A CA 1
ATOM 793 C C . ALA A 1 107 ? -2.237 -5.778 8.416 1.00 98.00 107 ALA A C 1
ATOM 795 O O . ALA A 1 107 ? -1.279 -5.496 9.135 1.00 98.00 107 ALA A O 1
ATOM 796 N N . PRO A 1 108 ? -2.732 -7.034 8.406 1.00 97.06 108 PRO A N 1
ATOM 797 C CA . PRO A 1 108 ? -2.284 -8.086 9.332 1.00 97.06 108 PRO A CA 1
ATOM 798 C C . PRO A 1 108 ? -0.863 -8.608 9.065 1.00 97.06 108 PRO A C 1
ATOM 800 O O . PRO A 1 108 ? -0.358 -9.418 9.838 1.00 97.06 108 PRO A O 1
ATOM 803 N N . HIS A 1 109 ? -0.229 -8.157 7.982 1.00 96.69 109 HIS A N 1
ATOM 804 C CA . HIS A 1 109 ? 1.138 -8.502 7.586 1.00 96.69 109 HIS A CA 1
ATOM 805 C C . HIS A 1 109 ? 1.990 -7.236 7.372 1.00 96.69 109 HIS A C 1
ATOM 807 O O . HIS A 1 109 ? 2.846 -7.199 6.491 1.00 96.69 109 HIS A O 1
ATOM 813 N N . GLY A 1 110 ? 1.705 -6.186 8.155 1.00 97.25 110 GLY A N 1
ATOM 814 C CA . GLY A 1 110 ? 2.324 -4.865 8.047 1.00 97.25 110 GLY A CA 1
ATOM 815 C C . GLY A 1 110 ? 1.732 -4.012 6.925 1.00 97.25 110 GLY A C 1
ATOM 816 O O . GLY A 1 110 ? 1.284 -4.522 5.893 1.00 97.25 110 GLY A O 1
ATOM 817 N N . VAL A 1 111 ? 1.724 -2.693 7.107 1.00 97.62 111 VAL A N 1
ATOM 818 C CA . VAL A 1 111 ? 1.147 -1.726 6.161 1.00 97.62 111 VAL A CA 1
ATOM 819 C C . VAL A 1 111 ? 1.817 -1.752 4.775 1.00 97.62 111 VAL A C 1
ATOM 821 O O . VAL A 1 111 ? 1.169 -1.431 3.774 1.00 97.62 111 VAL A O 1
ATOM 824 N N . SER A 1 112 ? 3.072 -2.213 4.671 1.00 97.44 112 SER A N 1
ATOM 825 C CA . SER A 1 112 ? 3.760 -2.387 3.382 1.00 97.44 112 SER A CA 1
ATOM 826 C C . SER A 1 112 ? 3.139 -3.481 2.508 1.00 97.44 112 SER A C 1
ATOM 828 O O . SER A 1 112 ? 3.300 -3.454 1.286 1.00 97.44 112 SER A O 1
ATOM 830 N N . SER A 1 113 ? 2.376 -4.417 3.085 1.00 98.19 113 SER A N 1
ATOM 831 C CA . SER A 1 113 ? 1.699 -5.486 2.335 1.00 98.19 113 SER A CA 1
ATOM 832 C C . SER A 1 113 ? 0.727 -4.956 1.268 1.00 98.19 113 SER A C 1
ATOM 834 O O . SER A 1 113 ? 0.586 -5.576 0.215 1.00 98.19 113 SER A O 1
ATOM 836 N N . ILE A 1 114 ? 0.144 -3.767 1.472 1.00 98.25 114 ILE A N 1
ATOM 837 C CA . ILE A 1 114 ? -0.713 -3.069 0.496 1.00 98.25 114 I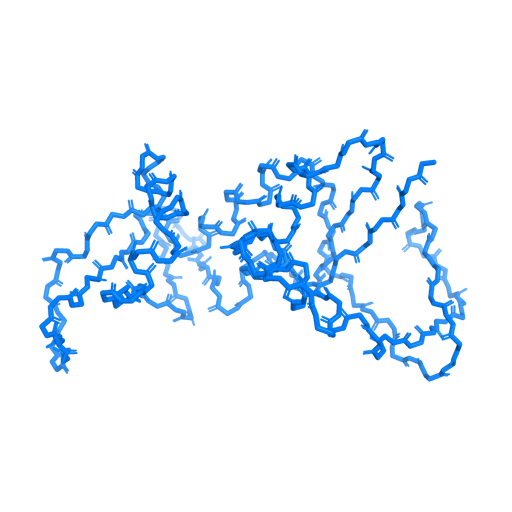LE A CA 1
ATOM 838 C C . ILE A 1 114 ? 0.091 -2.674 -0.754 1.00 98.25 114 ILE A C 1
ATOM 840 O O . ILE A 1 114 ? -0.359 -2.848 -1.885 1.00 98.25 114 ILE A O 1
ATOM 844 N N . ILE A 1 115 ? 1.309 -2.172 -0.549 1.00 98.25 115 ILE A N 1
ATOM 845 C CA . ILE A 1 115 ? 2.227 -1.756 -1.611 1.00 98.25 115 ILE A CA 1
ATOM 846 C C . ILE A 1 115 ? 2.778 -2.987 -2.336 1.00 98.25 115 ILE A C 1
ATOM 848 O O . ILE A 1 115 ? 2.762 -3.043 -3.565 1.00 98.25 115 ILE A O 1
ATOM 852 N N . ASN A 1 116 ? 3.180 -4.009 -1.578 1.00 97.44 116 ASN A N 1
ATOM 853 C CA . ASN A 1 116 ? 3.640 -5.288 -2.112 1.00 97.44 116 ASN A CA 1
ATOM 854 C C . ASN A 1 116 ? 2.558 -6.006 -2.940 1.00 97.44 116 ASN A C 1
ATOM 856 O O . ASN A 1 116 ? 2.885 -6.610 -3.962 1.00 97.44 116 ASN A O 1
ATOM 860 N N . HIS A 1 117 ? 1.276 -5.899 -2.562 1.00 97.94 117 HIS A N 1
ATOM 861 C CA . HIS A 1 117 ? 0.152 -6.402 -3.361 1.00 97.94 117 HIS A CA 1
ATOM 862 C C . HIS A 1 117 ? 0.103 -5.748 -4.749 1.00 97.94 117 HIS A C 1
ATOM 864 O O . HIS A 1 117 ? 0.208 -6.447 -5.758 1.00 97.94 117 HIS A O 1
ATOM 870 N N . TYR A 1 118 ? 0.028 -4.415 -4.823 1.00 98.25 118 TYR A N 1
ATOM 871 C CA . TYR A 1 118 ? -0.069 -3.719 -6.111 1.00 98.25 118 TYR A CA 1
ATOM 872 C C . TYR A 1 118 ? 1.216 -3.826 -6.955 1.00 98.25 118 TYR A C 1
ATOM 874 O O . TYR A 1 118 ? 1.140 -3.965 -8.177 1.00 98.25 118 TYR A O 1
ATOM 882 N N . LEU A 1 119 ? 2.403 -3.856 -6.335 1.00 97.31 119 LEU A N 1
ATOM 883 C CA . LEU A 1 119 ? 3.659 -4.144 -7.044 1.00 97.31 119 LEU A CA 1
ATOM 884 C C . LEU A 1 119 ? 3.632 -5.540 -7.680 1.00 97.31 119 LEU A C 1
ATOM 886 O O . LEU A 1 119 ? 3.925 -5.670 -8.871 1.00 97.31 119 LEU A O 1
ATOM 890 N N . LYS A 1 120 ? 3.215 -6.566 -6.929 1.00 96.75 120 LYS A N 1
ATOM 891 C CA . LYS A 1 120 ? 3.064 -7.939 -7.432 1.00 96.75 120 LYS A CA 1
ATOM 892 C C . LYS A 1 120 ? 2.036 -8.019 -8.562 1.00 96.75 120 LYS A C 1
ATOM 894 O O . LYS A 1 120 ? 2.304 -8.660 -9.575 1.00 96.75 120 LYS A O 1
ATOM 899 N N . GLU A 1 121 ? 0.898 -7.343 -8.422 1.00 95.12 121 GLU A N 1
ATOM 900 C CA . GLU A 1 121 ? -0.156 -7.307 -9.441 1.00 95.12 121 GLU A CA 1
ATOM 901 C C . GLU A 1 121 ? 0.287 -6.597 -10.734 1.00 95.12 121 GLU A C 1
ATOM 903 O O . GLU A 1 121 ? -0.057 -7.030 -11.834 1.00 95.12 121 GLU A O 1
ATOM 908 N N . SER A 1 122 ? 1.118 -5.554 -10.633 1.00 94.19 122 SER A N 1
ATOM 909 C CA . SER A 1 122 ? 1.680 -4.861 -11.802 1.00 94.19 122 SER A CA 1
ATOM 910 C C . SER A 1 122 ? 2.591 -5.741 -12.672 1.00 94.19 122 SER A C 1
ATOM 912 O O . SER A 1 122 ? 2.821 -5.427 -13.847 1.00 94.19 122 SER A O 1
ATOM 914 N N . GLY A 1 123 ? 3.164 -6.809 -12.099 1.00 93.06 123 GLY A N 1
ATOM 915 C CA . GLY A 1 123 ? 4.144 -7.682 -12.752 1.00 93.06 123 GLY A CA 1
ATOM 916 C C . GLY A 1 123 ? 5.333 -6.934 -13.373 1.00 93.06 123 GLY A C 1
ATOM 917 O O . GLY A 1 123 ? 5.859 -7.371 -14.396 1.00 93.06 123 GLY A O 1
ATOM 918 N N . CYS A 1 124 ? 5.697 -5.756 -12.854 1.00 89.31 124 CYS A N 1
ATOM 919 C CA . CYS A 1 124 ? 6.755 -4.921 -13.421 1.00 89.31 124 CYS A CA 1
ATOM 920 C C . CYS A 1 124 ? 8.095 -5.101 -12.677 1.00 89.31 124 CYS A C 1
ATOM 922 O O . CYS A 1 124 ? 8.092 -5.356 -11.472 1.00 89.31 124 CYS A O 1
ATOM 924 N N . PRO A 1 125 ? 9.252 -4.957 -13.353 1.00 91.69 125 PRO A N 1
ATOM 925 C CA . PRO A 1 125 ? 10.539 -4.922 -12.673 1.00 91.69 125 PRO A CA 1
ATOM 926 C C . PRO A 1 125 ? 10.641 -3.715 -11.735 1.00 91.69 125 PRO A C 1
ATOM 928 O O . PRO A 1 125 ? 10.530 -2.563 -12.169 1.00 91.69 125 PRO A O 1
ATOM 931 N N . LEU A 1 126 ? 10.903 -4.005 -10.463 1.00 92.94 126 LEU A N 1
ATOM 932 C CA . LEU A 1 126 ? 11.236 -3.042 -9.422 1.00 92.94 126 LEU A CA 1
ATOM 933 C C . LEU A 1 126 ? 12.762 -2.941 -9.285 1.00 92.94 126 LEU A C 1
ATOM 935 O O . LEU A 1 126 ? 13.456 -3.957 -9.336 1.00 92.94 126 LEU A O 1
ATOM 939 N N . GLN A 1 127 ? 13.293 -1.727 -9.137 1.00 92.25 127 GLN A N 1
ATOM 940 C CA . GLN A 1 127 ? 14.718 -1.489 -8.888 1.00 92.25 127 GLN A CA 1
ATOM 941 C C . GLN A 1 127 ? 14.895 -0.513 -7.722 1.00 92.25 127 GLN A C 1
ATOM 943 O O . GLN A 1 127 ? 14.473 0.642 -7.797 1.00 92.25 127 GLN A O 1
ATOM 948 N N . TYR A 1 128 ? 15.528 -1.004 -6.662 1.00 91.50 128 TYR A N 1
ATOM 949 C CA . TYR A 1 128 ? 15.893 -0.248 -5.468 1.00 91.50 128 TYR A CA 1
ATOM 950 C C . TYR A 1 128 ? 17.216 0.507 -5.649 1.00 91.50 128 TYR A C 1
ATOM 952 O O . TYR A 1 128 ? 17.964 0.246 -6.593 1.00 91.50 128 TYR A O 1
ATOM 960 N N . GLU A 1 129 ? 17.485 1.460 -4.755 1.00 88.69 129 GLU A N 1
ATOM 961 C CA . GLU A 1 129 ? 18.694 2.306 -4.746 1.00 88.69 129 GLU A CA 1
ATOM 962 C C . GLU A 1 129 ? 18.891 3.170 -6.020 1.00 88.69 129 GLU A C 1
ATOM 964 O O . GLU A 1 129 ? 19.957 3.738 -6.268 1.00 88.69 129 GLU A O 1
ATOM 969 N N . ARG A 1 130 ? 17.836 3.348 -6.829 1.00 82.38 130 ARG A N 1
ATOM 970 C CA . ARG A 1 130 ? 17.818 4.147 -8.067 1.00 82.38 130 ARG A CA 1
ATOM 971 C C . ARG A 1 130 ? 17.320 5.572 -7.805 1.00 82.38 130 ARG A C 1
ATOM 973 O O . ARG A 1 130 ? 16.163 5.912 -8.058 1.00 82.38 130 ARG A O 1
ATOM 980 N N . LEU A 1 131 ? 18.213 6.447 -7.344 1.00 73.56 131 LEU A N 1
ATOM 981 C CA . LEU A 1 131 ? 17.946 7.890 -7.308 1.00 73.56 131 LEU A CA 1
ATOM 982 C C . LEU A 1 131 ? 17.808 8.459 -8.736 1.00 73.56 131 LEU A C 1
ATOM 984 O O . LEU A 1 131 ? 18.689 8.255 -9.569 1.00 73.56 131 LEU A O 1
ATOM 988 N N . LEU A 1 132 ? 16.749 9.234 -9.011 1.00 69.31 132 LEU A N 1
ATOM 989 C CA . LEU A 1 132 ? 16.690 10.061 -10.223 1.00 69.31 132 LEU A CA 1
ATOM 990 C C . LEU A 1 132 ? 17.762 11.167 -10.174 1.00 69.31 132 LEU A C 1
ATOM 992 O O . LEU A 1 132 ? 17.749 11.963 -9.232 1.00 69.31 132 LEU A O 1
ATOM 996 N N . PRO A 1 133 ? 18.628 11.301 -11.196 1.00 60.62 133 PRO A N 1
ATOM 997 C CA . PRO A 1 133 ? 19.557 12.422 -11.281 1.00 60.62 133 PRO A CA 1
ATOM 998 C C . PRO A 1 133 ? 18.811 13.748 -11.495 1.00 60.62 133 PRO A C 1
ATOM 1000 O O . PRO A 1 133 ? 18.079 13.913 -12.472 1.00 60.62 133 PRO A O 1
ATOM 1003 N N . SER A 1 134 ? 19.008 14.712 -10.596 1.00 49.97 134 SER A N 1
ATOM 1004 C CA . SER A 1 134 ? 18.365 16.028 -10.653 1.00 49.97 134 SER A CA 1
ATOM 1005 C C . SER A 1 134 ? 19.021 16.938 -11.701 1.00 49.97 134 SER A C 1
ATOM 1007 O O . SER A 1 134 ? 20.088 17.495 -11.445 1.00 49.97 134 SER A O 1
ATOM 1009 N N . TYR A 1 135 ? 18.371 17.127 -12.855 1.00 48.47 135 TYR A N 1
ATOM 1010 C CA . TYR A 1 135 ? 18.830 18.033 -13.919 1.00 48.47 135 TYR A CA 1
ATOM 1011 C C . TYR A 1 135 ? 17.677 18.858 -14.539 1.00 48.47 135 TYR A C 1
ATOM 1013 O O . TYR A 1 135 ? 16.645 18.282 -14.896 1.00 48.47 135 TYR A O 1
ATOM 1021 N N . PRO A 1 136 ? 17.844 20.183 -14.727 1.00 40.94 136 PRO A N 1
ATOM 1022 C CA . PRO A 1 136 ? 16.951 21.016 -15.542 1.00 40.94 136 PRO A CA 1
ATOM 1023 C C . PRO A 1 136 ? 17.309 20.919 -17.047 1.00 40.94 136 PRO A C 1
ATOM 1025 O O . PRO 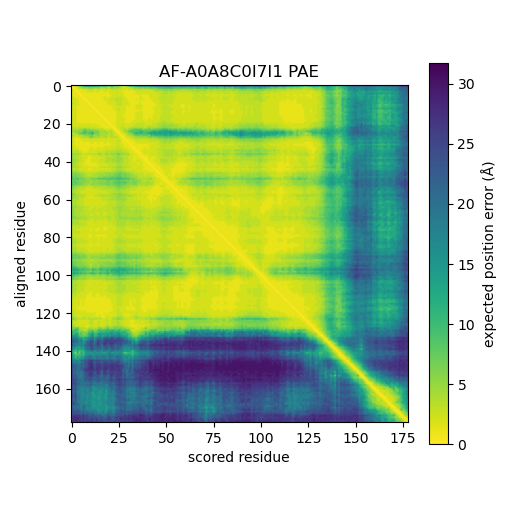A 1 136 ? 18.483 20.960 -17.403 1.00 40.94 136 PRO A O 1
ATOM 1028 N N . GLY A 1 137 ? 16.320 20.784 -17.948 1.00 45.16 137 GLY A N 1
ATOM 1029 C CA . GLY A 1 137 ? 16.528 20.424 -19.371 1.00 45.16 137 GLY A CA 1
ATOM 1030 C C . GLY A 1 137 ? 15.227 20.302 -20.197 1.00 45.16 137 GLY A C 1
ATOM 1031 O O . GLY A 1 137 ? 14.291 21.055 -19.954 1.00 45.16 137 GLY A O 1
ATOM 1032 N N . SER A 1 138 ? 15.143 19.341 -21.138 1.00 42.03 138 SER A N 1
ATOM 1033 C CA . SER A 1 138 ? 14.003 19.153 -22.083 1.00 42.03 138 SER A CA 1
ATOM 1034 C C . SER A 1 138 ? 13.018 17.993 -21.759 1.00 42.03 138 SER A C 1
ATOM 1036 O O . SER A 1 138 ? 12.113 18.183 -20.957 1.00 42.03 138 SER A O 1
ATOM 1038 N N . THR A 1 139 ? 13.155 16.793 -22.356 1.00 43.97 139 THR A N 1
ATOM 1039 C CA . THR A 1 139 ? 12.203 15.653 -22.229 1.00 43.97 139 THR A CA 1
ATOM 1040 C C . THR A 1 139 ? 12.898 14.299 -21.978 1.00 43.97 139 THR A C 1
ATOM 1042 O O . THR A 1 139 ? 13.743 13.893 -22.774 1.00 43.97 139 THR A O 1
ATOM 1045 N N . CYS A 1 140 ? 12.562 13.587 -20.893 1.00 47.56 140 CYS A N 1
ATOM 1046 C CA . CYS A 1 140 ? 13.381 12.490 -20.337 1.00 47.56 140 CYS A C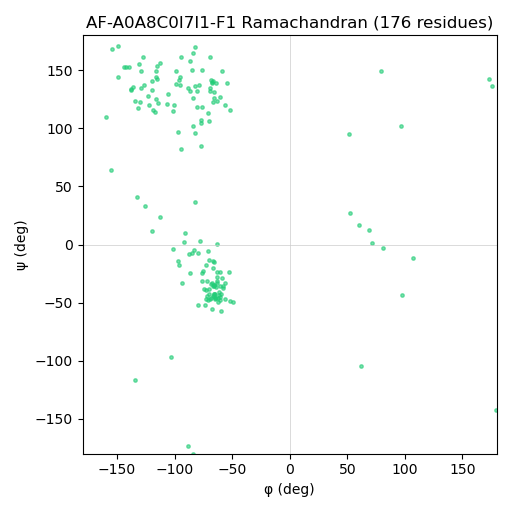A 1
ATOM 1047 C C . CYS A 1 140 ? 13.241 11.124 -21.044 1.00 47.56 140 CYS A C 1
ATOM 1049 O O . CYS A 1 140 ? 12.130 10.629 -21.224 1.00 47.56 140 CYS A O 1
ATOM 1051 N N . GLN A 1 141 ? 14.364 10.470 -21.374 1.00 51.75 141 GLN A N 1
ATOM 1052 C CA . GLN A 1 141 ? 14.407 9.102 -21.915 1.00 51.75 141 GLN A CA 1
ATOM 1053 C C . GLN A 1 141 ? 15.338 8.212 -21.078 1.00 51.75 141 GLN A C 1
ATOM 1055 O O . GLN A 1 141 ? 16.443 8.621 -20.739 1.00 51.75 141 GLN A O 1
ATOM 1060 N N . TRP A 1 142 ? 14.917 6.976 -20.786 1.00 57.56 142 TRP A N 1
ATOM 1061 C CA . TRP A 1 142 ? 15.726 5.980 -20.068 1.00 57.56 142 TRP A CA 1
ATOM 1062 C C . TRP A 1 142 ? 15.969 4.719 -20.914 1.00 57.56 142 TRP A C 1
ATOM 1064 O O . TRP A 1 142 ? 15.055 4.235 -21.587 1.00 57.56 142 TRP A O 1
ATOM 1074 N N . THR A 1 143 ? 17.169 4.141 -20.854 1.00 48.78 143 THR A N 1
ATOM 1075 C CA . THR A 1 143 ? 17.586 2.922 -21.572 1.00 48.78 143 THR A CA 1
ATOM 1076 C C . THR A 1 143 ? 17.677 1.701 -20.640 1.00 48.78 143 THR A C 1
ATOM 1078 O O . THR A 1 143 ? 18.329 1.782 -19.600 1.00 48.78 143 THR A O 1
ATOM 1081 N N . PRO A 1 144 ? 17.070 0.542 -20.976 1.00 41.34 144 PRO A N 1
ATOM 1082 C CA . PRO A 1 144 ? 17.230 -0.669 -20.172 1.00 41.34 144 PRO A CA 1
ATOM 1083 C C . PRO A 1 144 ? 18.671 -1.187 -20.259 1.00 41.34 144 PRO A C 1
ATOM 1085 O O . PRO A 1 144 ? 19.241 -1.226 -21.346 1.00 41.34 144 PRO A O 1
ATOM 1088 N N . GLY A 1 145 ? 19.231 -1.635 -19.134 1.00 43.91 145 GLY A N 1
ATOM 1089 C CA . GLY A 1 145 ? 20.511 -2.357 -19.090 1.00 43.91 145 GLY A CA 1
ATOM 1090 C C . GLY A 1 145 ? 21.715 -1.584 -18.539 1.00 43.91 145 GLY A C 1
ATOM 1091 O O . GLY A 1 145 ? 22.714 -2.217 -18.208 1.00 43.91 145 GLY A O 1
ATOM 1092 N N . SER A 1 146 ? 21.640 -0.261 -18.353 1.00 41.25 146 SER A N 1
ATOM 1093 C CA . SER A 1 146 ? 22.730 0.491 -17.713 1.00 41.25 146 SER A CA 1
ATOM 1094 C C . SER A 1 146 ? 22.835 0.180 -16.209 1.00 41.25 146 SER A C 1
ATOM 1096 O O . SER A 1 146 ? 22.020 0.624 -15.387 1.00 41.25 146 SER A O 1
ATOM 1098 N N . ARG A 1 147 ? 23.870 -0.595 -15.847 1.00 40.06 147 ARG A N 1
ATOM 1099 C CA . ARG A 1 147 ? 24.358 -0.710 -14.460 1.00 40.06 147 ARG A CA 1
ATOM 1100 C C . ARG A 1 147 ? 25.085 0.566 -14.045 1.00 40.06 147 ARG A C 1
ATOM 1102 O O . ARG A 1 147 ? 24.728 1.140 -13.025 1.00 40.06 147 ARG A O 1
ATOM 1109 N N . GLU A 1 148 ? 25.968 1.062 -14.906 1.00 44.16 148 GLU A N 1
ATOM 1110 C CA . GLU A 1 148 ? 26.579 2.388 -14.825 1.00 44.16 148 GLU A CA 1
ATOM 1111 C C . GLU A 1 148 ? 26.588 3.024 -16.217 1.00 44.16 148 GLU A C 1
ATOM 1113 O O . GLU A 1 148 ? 26.901 2.347 -17.194 1.00 44.16 148 GLU A O 1
ATOM 1118 N N . GLN A 1 149 ? 26.224 4.307 -16.297 1.00 33.12 149 GLN A N 1
ATOM 1119 C CA . GLN A 1 149 ? 26.806 5.328 -17.182 1.00 33.12 149 GLN A CA 1
ATOM 1120 C C . GLN A 1 149 ? 26.028 6.639 -17.029 1.00 33.12 149 GLN A C 1
ATOM 1122 O O . GLN A 1 149 ? 24.797 6.667 -17.000 1.00 33.12 149 GLN A O 1
ATOM 1127 N N . THR A 1 150 ? 26.762 7.743 -16.941 1.00 42.72 150 THR A N 1
ATOM 1128 C CA . THR A 1 150 ? 26.225 9.098 -17.058 1.00 42.72 150 THR A CA 1
ATOM 1129 C C . THR A 1 150 ? 25.737 9.356 -18.485 1.00 42.72 150 THR A C 1
ATOM 1131 O O . THR A 1 150 ? 26.410 8.978 -19.435 1.00 42.72 150 THR A O 1
ATOM 1134 N N . HIS A 1 151 ? 24.598 10.044 -18.643 1.00 32.28 151 HIS A N 1
ATOM 1135 C CA . HIS A 1 151 ? 24.470 11.275 -19.447 1.00 32.28 151 HIS A CA 1
ATOM 1136 C C . HIS A 1 151 ? 23.007 11.751 -19.577 1.00 32.28 151 HIS A C 1
ATOM 1138 O O . HIS A 1 151 ? 22.100 10.955 -19.777 1.00 32.28 151 HIS A O 1
ATOM 1144 N N . ARG A 1 152 ? 22.834 13.085 -19.540 1.00 33.41 152 ARG A N 1
ATOM 1145 C CA . ARG A 1 152 ? 21.668 13.883 -19.993 1.00 33.41 152 ARG A CA 1
ATOM 1146 C C . ARG A 1 152 ? 20.290 13.436 -19.462 1.00 33.41 152 ARG A C 1
ATOM 1148 O O . ARG A 1 152 ? 19.605 12.632 -20.080 1.00 33.41 152 ARG A O 1
ATOM 1155 N N . ALA A 1 153 ? 19.854 14.066 -18.366 1.00 34.31 153 ALA A N 1
ATOM 1156 C CA . ALA A 1 153 ? 18.501 13.947 -17.808 1.00 34.31 153 ALA A CA 1
ATOM 1157 C C . ALA A 1 153 ? 17.712 15.266 -17.934 1.00 34.31 153 ALA A C 1
ATOM 1159 O O . ALA A 1 153 ? 18.296 16.336 -18.120 1.00 34.31 153 ALA A O 1
ATOM 1160 N N . LEU A 1 154 ? 16.380 15.160 -17.934 1.00 34.41 154 LEU A N 1
ATOM 1161 C CA . LEU A 1 154 ? 15.468 16.161 -18.491 1.00 34.41 154 LEU A CA 1
ATOM 1162 C C . LEU A 1 154 ? 14.116 16.168 -17.699 1.00 34.41 154 LEU A C 1
ATOM 1164 O O . LEU A 1 154 ? 13.712 15.104 -17.232 1.00 34.41 154 LEU A O 1
ATOM 1168 N N . PRO A 1 155 ? 13.426 17.310 -17.477 1.00 31.92 155 PRO A N 1
ATOM 1169 C CA . PRO A 1 155 ? 12.495 17.503 -16.353 1.00 31.92 155 PRO A CA 1
ATOM 1170 C C . PRO A 1 155 ? 11.0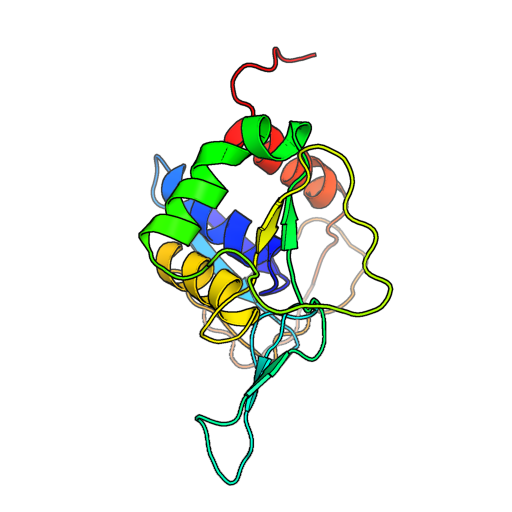62 16.959 -16.525 1.00 31.92 155 PRO A C 1
ATOM 1172 O O . PRO A 1 155 ? 10.630 16.533 -17.593 1.00 31.92 155 PRO A O 1
ATOM 1175 N N . LEU A 1 156 ? 10.327 16.979 -15.403 1.00 37.97 156 LEU A N 1
ATOM 1176 C CA . LEU A 1 156 ? 9.157 16.133 -15.114 1.00 37.97 156 LEU A CA 1
ATOM 1177 C C . LEU A 1 156 ? 7.830 16.886 -14.861 1.00 37.97 156 LEU A C 1
ATOM 1179 O O . LEU A 1 156 ? 6.860 16.284 -14.405 1.00 37.97 156 LEU A O 1
ATOM 1183 N N . VAL A 1 157 ? 7.756 18.189 -15.151 1.00 34.09 157 VAL A N 1
ATOM 1184 C CA . VAL A 1 157 ? 6.633 19.062 -14.738 1.00 34.09 157 VAL A CA 1
ATOM 1185 C C . VAL A 1 157 ? 5.226 18.605 -15.198 1.00 34.09 157 VAL A C 1
ATOM 1187 O O . VAL A 1 157 ? 4.337 18.565 -14.347 1.00 34.09 157 VAL A O 1
ATOM 1190 N N . PRO A 1 158 ? 4.963 18.217 -16.468 1.00 32.91 158 PRO A N 1
ATOM 1191 C CA . PRO A 1 158 ? 3.594 17.899 -16.904 1.00 32.91 158 PRO A CA 1
ATOM 1192 C C . PRO A 1 158 ? 3.057 16.560 -16.361 1.00 32.91 158 PRO A C 1
ATOM 1194 O O . PRO A 1 158 ? 1.849 16.324 -16.362 1.00 32.91 158 PRO A O 1
ATOM 1197 N N . LEU A 1 159 ? 3.934 15.674 -15.877 1.00 38.47 159 LEU A N 1
ATOM 1198 C CA . LEU A 1 159 ? 3.563 14.311 -15.486 1.00 38.47 159 LEU A CA 1
ATOM 1199 C C . LEU A 1 159 ? 2.807 14.230 -14.156 1.00 38.47 159 LEU A C 1
ATOM 1201 O O . LEU A 1 159 ? 2.062 13.275 -13.959 1.00 38.47 159 LEU A O 1
ATOM 1205 N N . PHE A 1 160 ? 2.930 15.221 -13.268 1.00 34.09 160 PHE A N 1
ATOM 1206 C CA . PHE A 1 160 ? 2.172 15.220 -12.010 1.00 34.09 160 PHE A CA 1
ATOM 1207 C C . PHE A 1 160 ? 0.675 15.453 -12.252 1.00 34.09 160 PHE A C 1
ATOM 1209 O O . PHE A 1 160 ? -0.160 14.745 -11.693 1.00 34.09 160 PHE A O 1
ATOM 1216 N N . HIS A 1 161 ? 0.339 16.389 -13.148 1.00 33.56 161 HIS A N 1
ATOM 1217 C CA . HIS A 1 161 ? -1.046 16.643 -13.545 1.00 33.56 161 HIS A CA 1
ATOM 1218 C C . HIS A 1 161 ? -1.628 15.433 -14.286 1.00 33.56 161 HIS A C 1
ATOM 1220 O O . HIS A 1 161 ? -2.727 14.990 -13.968 1.00 33.56 161 HIS A O 1
ATOM 1226 N N . TRP A 1 162 ? -0.855 14.825 -15.197 1.00 33.50 162 TRP A N 1
ATOM 1227 C CA . TRP A 1 162 ? -1.296 13.632 -15.925 1.00 33.50 162 TRP A CA 1
ATOM 1228 C C . TRP A 1 162 ? -1.464 12.405 -15.016 1.00 33.50 162 TRP A C 1
ATOM 1230 O O . TRP A 1 162 ? -2.404 11.647 -15.207 1.00 33.50 162 TRP A O 1
ATOM 1240 N N . CYS A 1 163 ? -0.621 12.225 -13.992 1.00 35.06 163 CYS A N 1
ATOM 1241 C CA . CYS A 1 163 ? -0.767 11.139 -13.016 1.00 35.06 163 CYS A CA 1
ATOM 1242 C C . CYS A 1 163 ? -2.043 11.301 -12.170 1.00 35.06 163 CYS A C 1
ATOM 1244 O O . CYS A 1 163 ? -2.782 10.334 -11.996 1.00 35.06 163 CYS A O 1
ATOM 1246 N N . CYS A 1 164 ? -2.356 12.524 -11.721 1.00 35.16 164 CYS A N 1
ATOM 1247 C CA . CYS A 1 164 ? -3.641 12.821 -11.082 1.00 35.16 164 CYS A CA 1
ATOM 1248 C C . CYS A 1 164 ? -4.820 12.560 -12.031 1.00 35.16 164 CYS A C 1
ATOM 1250 O O . CYS A 1 164 ? -5.765 11.889 -11.635 1.00 35.16 164 CYS A O 1
ATOM 1252 N N . TYR A 1 165 ? -4.739 13.006 -13.288 1.00 33.62 165 TYR A N 1
ATOM 1253 C CA . TYR A 1 165 ? -5.797 12.812 -14.285 1.00 33.62 165 TYR A CA 1
ATOM 1254 C C . TYR A 1 165 ? -6.002 11.330 -14.649 1.00 33.62 165 TYR A C 1
ATOM 1256 O O . TYR A 1 165 ? -7.130 10.892 -14.857 1.00 33.62 165 TYR A O 1
ATOM 1264 N N . LEU A 1 166 ? -4.931 10.527 -14.677 1.00 36.81 166 LEU A N 1
ATOM 1265 C CA . LEU A 1 166 ? -5.009 9.083 -14.911 1.00 36.81 166 LEU A CA 1
ATOM 1266 C C . LEU A 1 166 ? -5.583 8.341 -13.694 1.00 36.81 166 LEU A C 1
ATOM 1268 O O . LEU A 1 166 ? -6.390 7.434 -13.852 1.00 36.81 166 LEU A O 1
ATOM 1272 N N . LEU A 1 167 ? -5.217 8.748 -12.474 1.00 38.44 167 LEU A N 1
ATOM 1273 C CA . LEU A 1 167 ? -5.842 8.239 -11.248 1.00 38.44 167 LEU A CA 1
ATOM 1274 C C . LEU A 1 167 ? -7.318 8.645 -11.149 1.00 38.44 167 LEU A C 1
ATOM 1276 O O . LEU A 1 167 ? -8.126 7.851 -10.688 1.00 38.44 167 LEU A O 1
ATOM 1280 N N . GLN A 1 168 ? -7.691 9.842 -11.607 1.00 39.00 168 GLN A N 1
ATOM 1281 C CA . GLN A 1 168 ? -9.089 10.269 -11.675 1.00 39.00 168 GLN A CA 1
ATOM 1282 C C . GLN A 1 168 ? -9.857 9.455 -12.721 1.00 39.00 168 GLN A C 1
ATOM 1284 O O . GLN A 1 168 ? -10.807 8.782 -12.358 1.00 39.00 168 GLN A O 1
ATOM 1289 N N . THR A 1 169 ? -9.413 9.409 -13.977 1.00 39.31 169 THR A N 1
ATOM 1290 C CA . THR A 1 169 ? -10.116 8.666 -15.047 1.00 39.31 169 THR A CA 1
ATOM 1291 C C . THR A 1 169 ? -10.187 7.149 -14.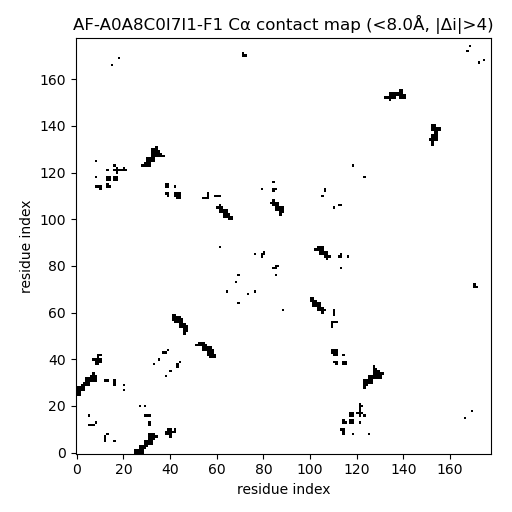824 1.00 39.31 169 THR A C 1
ATOM 1293 O O . THR A 1 169 ? -11.145 6.524 -15.268 1.00 39.31 169 THR A O 1
ATOM 1296 N N . VAL A 1 170 ? -9.230 6.539 -14.110 1.00 41.09 170 VAL A N 1
ATOM 1297 C CA . VAL A 1 170 ? -9.270 5.097 -13.787 1.00 41.09 170 VAL A CA 1
ATOM 1298 C C . VAL A 1 170 ? -10.063 4.787 -12.504 1.00 41.09 170 VAL A C 1
ATOM 1300 O O . VAL A 1 170 ? -10.594 3.684 -12.382 1.00 41.09 170 VAL A O 1
ATOM 1303 N N . CYS A 1 171 ? -10.194 5.731 -11.565 1.00 38.53 171 CYS A N 1
ATOM 1304 C CA . CYS A 1 171 ? -10.994 5.559 -10.339 1.00 38.53 171 CYS A CA 1
ATOM 1305 C C . CYS A 1 171 ? -12.382 6.235 -10.388 1.00 38.53 171 CYS A C 1
ATOM 1307 O O . CYS A 1 171 ? -13.132 6.137 -9.420 1.00 38.53 171 CYS A O 1
ATOM 1309 N N . ASP A 1 172 ? -12.701 6.966 -11.458 1.00 42.09 1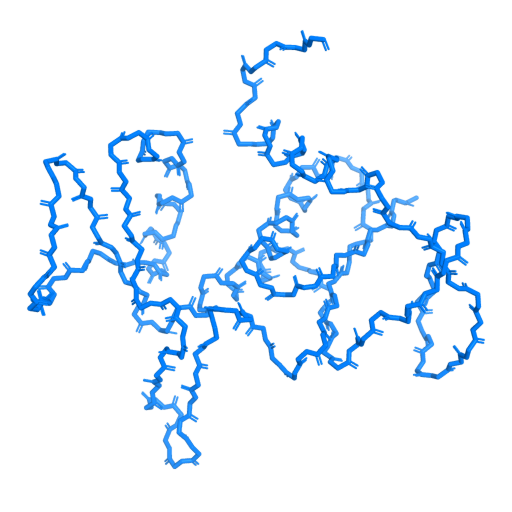72 ASP A N 1
ATOM 1310 C CA . ASP A 1 172 ? -13.904 7.799 -11.612 1.00 42.09 172 ASP A CA 1
ATOM 1311 C C . ASP A 1 172 ? -14.247 7.979 -13.115 1.00 42.09 172 ASP A C 1
ATOM 1313 O O . ASP A 1 172 ? -14.142 9.086 -13.650 1.00 42.09 172 ASP A O 1
ATOM 1317 N N . PRO A 1 173 ? -14.594 6.891 -13.837 1.00 44.72 173 PRO A N 1
ATOM 1318 C CA . PRO A 1 173 ? -14.736 6.896 -15.299 1.00 44.72 173 PRO A CA 1
ATOM 1319 C C . PRO A 1 173 ? -15.954 7.680 -15.821 1.00 44.72 173 PRO A C 1
ATOM 1321 O O . PRO A 1 173 ? -16.020 7.959 -17.014 1.00 44.72 173 PRO A O 1
ATOM 1324 N N . ASP A 1 174 ? -16.896 8.049 -14.946 1.00 41.28 174 ASP A N 1
ATOM 1325 C CA . ASP A 1 174 ? -18.128 8.774 -15.292 1.00 41.28 174 ASP A CA 1
ATOM 1326 C C . ASP A 1 174 ? -17.985 10.313 -15.208 1.00 41.28 174 ASP A C 1
ATOM 1328 O O . ASP A 1 174 ? -18.976 11.043 -15.295 1.00 41.28 174 ASP A O 1
ATOM 1332 N N . GLN A 1 175 ? -16.765 10.843 -15.041 1.00 41.78 175 GLN A N 1
ATOM 1333 C CA . GLN A 1 175 ? -16.497 12.283 -15.159 1.00 41.78 175 GLN A CA 1
ATOM 1334 C C . GLN A 1 175 ? -16.480 12.705 -16.642 1.00 41.78 175 GLN A C 1
ATOM 1336 O O . GLN A 1 175 ? -15.604 12.250 -17.380 1.00 41.78 175 GLN A O 1
ATOM 1341 N N . PRO A 1 176 ? -17.373 13.604 -17.104 1.00 37.06 176 PRO A N 1
ATOM 1342 C CA . PRO A 1 176 ? -17.273 14.161 -18.449 1.00 37.06 176 PRO A CA 1
ATOM 1343 C C . PRO A 1 176 ? -16.048 15.081 -18.570 1.00 37.06 176 PRO A C 1
ATOM 1345 O O . PRO A 1 176 ? -15.740 15.847 -17.652 1.00 37.06 176 PRO A O 1
ATOM 1348 N N . GLU A 1 177 ? -15.375 15.035 -19.723 1.00 38.91 177 GLU A N 1
ATOM 1349 C CA . GLU A 1 177 ? -14.272 15.948 -20.048 1.00 38.91 177 GLU A CA 1
ATOM 1350 C C . GLU A 1 177 ? -14.729 17.424 -20.013 1.00 38.91 177 GLU A C 1
ATOM 1352 O O . GLU A 1 177 ? -15.888 17.747 -20.292 1.00 38.91 177 GLU A O 1
ATOM 1357 N N . LYS A 1 178 ? -13.800 18.321 -19.658 1.00 36.12 178 LYS A N 1
ATOM 1358 C CA . LYS A 1 178 ? -13.964 19.782 -19.601 1.00 36.12 178 LYS A CA 1
ATOM 1359 C C . LYS A 1 178 ? -12.872 20.476 -20.402 1.00 36.12 178 LYS A C 1
ATOM 1361 O O . LYS A 1 178 ? -11.714 20.022 -20.268 1.00 36.12 178 LYS A O 1
#

Foldseek 3Di:
DAEDEAEALALLSLLLLLLCLVPPPDDYQYEYEYQAPDHHVLQDKDADPVGRQRIDGPHDFKDKDAPVNCVLVVVLVCVCVVVQQKDWDPDDDPPDDDDVRITIIGGPRGSCSSSVVSNVSSVHHYYYSDDDDDDDAADADDDPDPPDDDDDGYDDPVVVVVSVVSVCCSSPVPDDDD

pLDDT: mean 80.1, std 24.08, range [31.92, 98.38]

Sequence (178 aa):
MARVLIVGAGLTGSLCAALLRKAAARPLHLAVWDKAGDSGGRMTTASSPHNLQSTVDLGAQYITCTPHYAKKHQSFYDELLARGVLKPLTSPIEGMVIKEGDCNFMAPHGVSSIINHYLKESGCPLQYERLLPSYPGSTCQWTPGSREQTHRALPLVPLFHWCCYLLQTVCDPDQPEK

Solvent-accessible surface area (backbone atoms only — not comparable to full-atom values): 10517 Å² total; per-residue (Å²): 121,51,78,49,78,42,74,43,44,19,58,68,36,14,45,51,41,24,50,53,51,75,68,49,92,55,68,67,52,54,35,39,27,20,57,45,88,66,61,10,68,67,25,25,46,49,58,39,97,90,39,79,89,47,64,46,54,80,47,52,79,61,46,81,38,43,67,67,51,50,63,63,46,34,70,62,53,53,50,33,43,75,69,53,46,31,42,76,58,83,73,90,61,88,91,66,85,79,57,95,68,49,45,49,29,32,33,88,76,34,46,23,42,56,22,53,49,25,39,60,68,26,71,44,59,73,40,61,60,45,68,79,76,91,42,88,64,69,75,65,80,88,76,91,83,69,87,78,77,90,79,85,54,28,48,67,77,71,55,59,60,50,50,52,50,51,54,40,50,72,61,44,70,86,64,79,89,130